Protein 6SBA (pdb70)

Sequence (231 aa):
RSIASSKLWMLLEFSAFLERQQDPYNKHLFVHISQSSPSYLETVVDIIRRQIYDKFPEKKGGLKELFERGPSSNAFFLVKFWADLNNTNIDDEGSAFYGVVSSQQYESSPENMIITTCSTKVCSFGKQVVEKVETEYARYENGHYLYRIHRSPLEYMMINFIHHKLKHLPEKYMMNSVLENNFTILQQVVTNRDTQETLLCIAYVFEVVSSASEHGAQHHHIYRLLVKESVEDHFAKALGDTWLQIKAA

InterPro domains:
  IPR000818 TEA/ATTS domain [PF01285] (33-99)
  IPR000818 TEA/ATTS domain [PR00065] (36-50)
  IPR000818 TEA/ATTS domain [PR00065] (69-83)
  IPR000818 TEA/ATTS domain [PR00065] (84-98)
  IPR000818 TEA/ATTS domain [PS00554] (69-97)
  IPR000818 TEA/ATTS domain [PS51088] (29-105)
  IPR000818 TEA/ATTS domain [SM00426] (27-98)
  IPR016361 Transcriptional enhancer factor, metazoa [PIRSF002603] (1-427)
  IPR027255 Transcriptional enhancer factor TEF-3 (TEAD4) [PIRSF500722] (1-427)
  IPR038096 TEA/ATTS domain superfamily [G3DSA:6.10.20.40] (28-109)
  IPR041086 YAP binding domain [PF17725] (215-424)

Nearest PDB structures (foldseek):
  6sba-assembly1_A  TM=1.005E+00  e=1.444E-48  Mus musculus
  6uyc-assembly1_A  TM=9.393E-01  e=1.516E-35  Homo sapiens
  6vah-assembly1_A  TM=9.481E-01  e=6.591E-35  Homo sapiens
  6cdy-assembly2_B  TM=9.391E-01  e=7.863E-35  Homo sapiens
  6uyc-assembly2_B  TM=9.750E-01  e=3.161E-32  Homo sapiens

Foldseek 3Di:
DWLFAQFKTWAKKWKWKDAQPPDVGIATFAIHHPVDDADQFEDECVVCVQLAADDVVTDVVLCVVDDLRQEKEKEKATELQDCPLVVDNMFIFMKIKMWGQDWFKKKKKKFKFFRHHGDDIDIDIWGWDDDPNITMTMDGGDTDVVVSVLSVVLSPDPDQVVSQVRQQNIKMWMFMAGPVPRDTGHIYIYGYGHDPNVDHMHMDMHRYDHD/DVLVVVCVVPPVVSVVVVVD

Secondary structure (DSSP, 8-state):
--EE-SS-EEEEEEEEEEETT-----EEEEEEBTTB-----EEEGGGTGGGS--STTSHHHHHHHS-GGGEEEEEEEE----SHHHHS-EEEEEEEEEEESS--EEEEEEEEEETTEEEEEEEEEEE-EEETTEEEEEEEEEE--HHHHHHHHHHTSS-HHHHHHHHHTEEEEEEEEETTT--EEEEEEEEEEEPPTT---EEEEEEEE--/-HHHHHHHHHHHHHHHHHH-

B-factor: mean 36.74, std 22.25, range [14.72, 176.35]

Radius of gyration: 17.78 Å; Cα contacts (8 Å, |Δi|>4): 548; chains: 2; bounding box: 43×37×51 Å

Solvent-accessible surface area: 11498 Å² total

Organism: Mus musculus (NCBI:txid10090)

Structure (mmCIF, N/CA/C/O backbone):
data_6SBA
#
_entry.id   6SBA
#
_cell.length_a   56.500
_cell.length_b   65.110
_cell.length_c   74.910
_cell.angle_alpha   90.000
_cell.angle_beta   90.000
_cell.angle_gamma   90.000
#
_symmetry.space_group_name_H-M   'P 21 21 21'
#
loop_
_entity.id
_entity.type
_entity.pdbx_description
1 polymer 'Transcriptional enhancer factor TEF-3'
2 polymer 'Vestigial like 4 (Drosophila), isoform CRA_a'
3 non-polymer GLYCEROL
4 non-polymer 'ACETYL GROUP'
5 water water
#
loop_
_atom_site.group_PDB
_atom_site.id
_atom_site.type_symbol
_atom_site.label_atom_id
_atom_site.label_alt_id
_atom_site.label_comp_id
_atom_site.label_asym_id
_atom_site.label_entity_id
_atom_site.label_seq_id
_atom_site.pdbx_PDB_ins_code
_atom_site.Cartn_x
_atom_site.Cartn_y
_atom_site.Cartn_z
_atom_site.occupancy
_atom_site.B_iso_or_equiv
_atom_site.auth_seq_id
_atom_site.auth_comp_id
_atom_site.auth_asym_id
_atom_site.auth_atom_id
_atom_site.pdbx_PDB_model_num
ATOM 1 N N . ARG A 1 4 ? -1.433 -29.803 -2.299 1.00 74.51 210 ARG A N 1
ATOM 2 C CA . ARG A 1 4 ? -0.704 -29.473 -1.079 1.00 45.93 210 ARG A CA 1
ATOM 3 C C . ARG A 1 4 ? -1.037 -28.061 -0.571 1.00 37.24 210 ARG A C 1
ATOM 4 O O . ARG A 1 4 ? -0.302 -27.509 0.221 1.00 41.37 210 ARG A O 1
ATOM 24 N N . SER A 1 5 ? -2.122 -27.474 -1.062 1.00 34.13 211 SER A N 1
ATOM 25 C CA . SER A 1 5 ? -2.467 -26.095 -0.714 1.00 30.88 211 SER A CA 1
ATOM 26 C C . SER A 1 5 ? -3.400 -26.156 0.467 1.00 26.22 211 SER A C 1
ATOM 27 O O . SER A 1 5 ? -4.344 -26.948 0.527 1.00 26.20 211 SER A O 1
ATOM 35 N N . ILE A 1 6 ? -3.177 -25.233 1.364 1.00 22.78 212 ILE A N 1
ATOM 36 C CA . ILE A 1 6 ? -4.059 -25.004 2.447 1.00 21.37 212 ILE A CA 1
ATOM 37 C C . ILE A 1 6 ? -5.080 -23.986 1.889 1.00 21.71 212 ILE A C 1
ATOM 38 O O . ILE A 1 6 ? -4.890 -22.769 1.955 1.00 22.00 212 ILE A O 1
ATOM 54 N N . ALA A 1 7 ? -6.141 -24.544 1.333 1.00 21.06 213 ALA A N 1
ATOM 55 C CA . ALA A 1 7 ? -7.145 -23.769 0.617 1.00 20.56 213 ALA A CA 1
ATOM 56 C C . ALA A 1 7 ? -8.480 -24.409 0.683 1.00 20.68 213 ALA A C 1
ATOM 57 O O . ALA A 1 7 ? -8.654 -25.629 0.435 1.00 22.83 213 ALA A O 1
ATOM 64 N N . SER A 1 8 ? -9.447 -23.585 1.059 1.00 21.28 214 SER A N 1
ATOM 65 C CA . SER A 1 8 ? -10.844 -23.926 0.978 1.00 21.41 214 SER A CA 1
ATOM 66 C C . SER A 1 8 ? -11.377 -23.440 -0.386 1.00 22.28 214 SER A C 1
ATOM 67 O O . SER A 1 8 ? -10.571 -23.085 -1.234 1.00 25.34 214 SER A O 1
ATOM 75 N N . SER A 1 9 ? -12.672 -23.385 -0.561 1.00 22.61 215 SER A N 1
ATOM 76 C CA . SER A 1 9 ? -13.256 -22.783 -1.780 1.00 22.96 215 SER A CA 1
ATOM 77 C C . SER A 1 9 ? -13.111 -21.277 -1.788 1.00 22.37 215 SER A C 1
ATOM 78 O O . SER A 1 9 ? -13.260 -20.679 -2.853 1.00 26.35 215 SER A O 1
ATOM 86 N N . LYS A 1 10 ? -12.872 -20.678 -0.632 1.00 21.21 216 LYS A N 1
ATOM 87 C CA . LYS A 1 10 ? -12.929 -19.224 -0.511 1.00 21.24 216 LYS A CA 1
ATOM 88 C C . LYS A 1 10 ? -11.636 -18.602 -0.124 1.00 19.22 216 LYS A C 1
ATOM 89 O O . LYS A 1 10 ? -11.500 -17.377 -0.220 1.00 20.59 216 LYS A O 1
ATOM 108 N N . LEU A 1 11 ? -10.656 -19.371 0.389 1.00 19.06 217 LEU A N 1
ATOM 109 C CA . LEU A 1 11 ? -9.439 -18.726 0.913 1.00 18.27 217 LEU A CA 1
ATOM 110 C C . LEU A 1 11 ? -8.314 -19.657 0.821 1.00 17.83 217 LEU A C 1
ATOM 111 O O . LEU A 1 11 ? -8.461 -20.837 1.179 1.00 19.94 217 LEU A O 1
ATOM 127 N N . TRP A 1 12 ? -7.158 -19.191 0.398 1.00 18.09 218 TRP A N 1
ATOM 128 C CA . TRP A 1 12 ? -5.906 -19.953 0.311 1.00 18.58 218 TRP A CA 1
ATOM 129 C C . TRP A 1 12 ? -4.796 -19.274 1.115 1.00 18.09 218 TRP A C 1
ATOM 130 O O . TRP A 1 12 ? -4.537 -18.099 0.861 1.00 18.42 218 TRP A O 1
ATOM 151 N N . MET A 1 13 ? -4.190 -19.979 2.081 1.00 19.66 219 MET A N 1
ATOM 152 C CA . MET A 1 13 ? -3.080 -19.439 2.798 1.00 20.51 219 MET A CA 1
ATOM 153 C C . MET A 1 13 ? -1.845 -19.779 2.018 1.00 20.82 219 MET A C 1
ATOM 154 O O . MET A 1 13 ? -1.402 -20.910 2.068 1.00 24.60 219 MET A O 1
ATOM 168 N N . LEU A 1 14 ? -1.278 -18.779 1.327 1.00 20.37 220 LEU A N 1
ATOM 169 C CA A LEU A 1 14 ? -0.106 -18.912 0.478 0.56 22.36 220 LEU A CA 1
ATOM 170 C CA B LEU A 1 14 ? -0.128 -19.005 0.476 0.44 21.71 220 LEU A CA 1
ATOM 171 C C . LEU A 1 14 ? 1.196 -18.952 1.182 1.00 20.28 220 LEU A C 1
ATOM 172 O O . LEU A 1 14 ? 2.138 -19.501 0.705 1.00 22.67 220 LEU A O 1
ATOM 201 N N . GLU A 1 15 ? 1.229 -18.207 2.279 1.00 18.68 221 GLU A N 1
ATOM 202 C CA . GLU A 1 15 ? 2.453 -18.052 3.033 1.00 22.18 221 GLU A CA 1
ATOM 203 C C . GLU A 1 15 ? 2.189 -17.989 4.477 1.00 18.98 221 GLU A C 1
ATOM 204 O O . GLU A 1 15 ? 1.249 -17.343 4.895 1.00 19.82 221 GLU A O 1
ATOM 216 N N . PHE A 1 16 ? 3.090 -18.611 5.281 1.00 19.69 222 PHE A N 1
ATOM 217 C CA . PHE A 1 16 ? 3.024 -18.528 6.719 1.00 18.86 222 PHE A CA 1
ATOM 218 C C . PHE A 1 16 ? 4.446 -18.691 7.241 1.00 18.71 222 PHE A C 1
ATOM 219 O O . PHE A 1 16 ? 5.139 -19.643 6.866 1.00 19.98 222 PHE A O 1
ATOM 236 N N . SER A 1 17 ? 4.910 -17.784 8.045 1.00 17.52 223 SER A N 1
ATOM 237 C CA . SER A 1 17 ? 6.236 -17.932 8.639 1.00 20.52 223 SER A CA 1
ATOM 238 C C . SER A 1 17 ? 6.249 -17.366 10.056 1.00 18.83 223 SER A C 1
ATOM 239 O O . SER A 1 17 ? 5.612 -16.380 10.338 1.00 23.65 223 SER A O 1
ATOM 247 N N . ALA A 1 18 ? 7.017 -18.013 10.915 1.00 17.15 224 ALA A N 1
ATOM 248 C CA . ALA A 1 18 ? 7.316 -17.465 12.232 1.00 15.82 224 ALA A CA 1
ATOM 249 C C . ALA A 1 18 ? 8.794 -17.400 12.342 1.00 15.79 224 ALA A C 1
ATOM 250 O O . ALA A 1 18 ? 9.514 -18.309 11.926 1.00 16.59 224 ALA A O 1
ATOM 257 N N . PHE A 1 19 ? 9.324 -16.305 12.888 1.00 16.45 225 PHE A N 1
ATOM 258 C CA . PHE A 1 19 ? 10.729 -16.027 12.771 1.00 16.94 225 PHE A CA 1
ATOM 259 C C . PHE A 1 19 ? 11.211 -15.145 13.915 1.00 15.97 225 PHE A C 1
ATOM 260 O O . PHE A 1 19 ? 10.390 -14.570 14.657 1.00 16.05 225 PHE A O 1
ATOM 277 N N . LEU A 1 20 ? 12.520 -15.062 14.013 1.00 17.07 226 LEU A N 1
ATOM 278 C CA . LEU A 1 20 ? 13.112 -14.059 14.836 1.00 18.16 226 LEU A CA 1
ATOM 279 C C . LEU A 1 20 ? 14.214 -13.369 14.067 1.00 18.08 226 LEU A C 1
ATOM 280 O O . LEU A 1 20 ? 14.792 -13.892 13.148 1.00 19.28 226 LEU A O 1
ATOM 296 N N . GLU A 1 21 ? 14.470 -12.144 14.479 1.00 19.08 227 GLU A N 1
ATOM 297 C CA . GLU A 1 21 ? 15.554 -11.394 13.914 1.00 22.31 227 GLU A CA 1
ATOM 298 C C . GLU A 1 21 ? 16.112 -10.378 14.918 1.00 21.09 227 GLU A C 1
ATOM 299 O O . GLU A 1 21 ? 15.436 -10.068 15.907 1.00 22.77 227 GLU A O 1
ATOM 311 N N . ARG A 1 22 ? 17.297 -9.843 14.646 1.00 24.04 228 ARG A N 1
ATOM 312 C CA . ARG A 1 22 ? 17.749 -8.717 15.474 1.00 25.24 228 ARG A CA 1
ATOM 313 C C . ARG A 1 22 ? 16.880 -7.517 15.241 1.00 27.55 228 ARG A C 1
ATOM 314 O O . ARG A 1 22 ? 16.464 -7.264 14.138 1.00 29.09 228 ARG A O 1
ATOM 335 N N . GLN A 1 23 ? 16.557 -6.773 16.296 1.00 26.29 229 GLN A N 1
ATOM 336 C CA . GLN A 1 23 ? 15.752 -5.542 16.130 1.00 30.66 229 GLN A CA 1
ATOM 337 C C . GLN A 1 23 ? 16.424 -4.657 15.151 1.00 43.43 229 GLN A C 1
ATOM 338 O O . GLN A 1 23 ? 17.528 -4.271 15.425 1.00 40.64 229 GLN A O 1
ATOM 352 N N . GLN A 1 24 ? 15.774 -4.498 13.982 1.00 64.19 230 GLN A N 1
ATOM 353 C CA . GLN A 1 24 ? 16.313 -3.891 12.730 1.00 84.06 230 GLN A CA 1
ATOM 354 C C . GLN A 1 24 ? 17.849 -3.898 12.560 1.00 96.00 230 GLN A C 1
ATOM 355 O O . GLN A 1 24 ? 18.478 -2.881 12.264 1.00 99.89 230 GLN A O 1
ATOM 369 N N . ASP A 1 25 ? 18.443 -5.065 12.735 1.00 100.73 231 ASP A N 1
ATOM 370 C CA . ASP A 1 25 ? 19.822 -5.264 12.332 1.00 103.07 231 ASP A CA 1
ATOM 371 C C . ASP A 1 25 ? 19.898 -5.717 10.857 1.00 102.39 231 ASP A C 1
ATOM 372 O O . ASP A 1 25 ? 20.895 -5.423 10.190 1.00 102.67 231 ASP A O 1
ATOM 377 N N . PRO A 1 26 ? 18.855 -6.438 10.343 1.00 100.02 232 PRO A N 1
ATOM 378 C CA . PRO A 1 26 ? 18.896 -6.777 8.905 1.00 97.78 232 PRO A CA 1
ATOM 379 C C . PRO A 1 26 ? 18.798 -5.558 7.984 1.00 95.00 232 PRO A C 1
ATOM 380 O O . PRO A 1 26 ? 19.800 -5.204 7.361 1.00 93.14 232 PRO A O 1
ATOM 384 N N . TYR A 1 29 ? 17.094 -8.718 5.990 1.00 70.65 235 TYR A N 1
ATOM 385 C CA . TYR A 1 29 ? 17.506 -10.035 5.477 1.00 69.87 235 TYR A CA 1
ATOM 386 C C . TYR A 1 29 ? 17.871 -11.084 6.588 1.00 71.36 235 TYR A C 1
ATOM 387 O O . TYR A 1 29 ? 17.608 -12.280 6.429 1.00 71.65 235 TYR A O 1
ATOM 405 N N . ASN A 1 30 ? 18.496 -10.651 7.678 1.00 70.19 236 ASN A N 1
ATOM 406 C CA . ASN A 1 30 ? 19.159 -11.577 8.624 1.00 69.35 236 ASN A CA 1
ATOM 407 C C . ASN A 1 30 ? 18.268 -12.354 9.667 1.00 58.21 236 ASN A C 1
ATOM 408 O O . ASN A 1 30 ? 18.609 -12.547 10.861 1.00 63.25 236 ASN A O 1
ATOM 419 N N . LYS A 1 31 ? 17.154 -12.847 9.186 1.00 38.35 237 LYS A N 1
ATOM 420 C CA . LYS A 1 31 ? 16.266 -13.486 10.074 1.00 28.19 237 LYS A CA 1
ATOM 421 C C . LYS A 1 31 ? 16.474 -14.970 10.090 1.00 23.37 237 LYS A C 1
ATOM 422 O O . LYS A 1 31 ? 17.105 -15.540 9.231 1.00 25.75 237 LYS A O 1
ATOM 441 N N . HIS A 1 32 ? 15.912 -15.599 11.085 1.00 18.02 238 HIS A N 1
ATOM 442 C CA . HIS A 1 32 ? 15.890 -17.054 11.233 1.00 16.64 238 HIS A CA 1
ATOM 443 C C . HIS A 1 32 ? 14.415 -17.487 11.280 1.00 15.59 238 HIS A C 1
ATOM 444 O O . HIS A 1 32 ? 13.668 -17.030 12.130 1.00 16.42 238 HIS A O 1
ATOM 458 N N . LEU A 1 33 ? 14.039 -18.419 10.395 1.00 14.98 239 LEU A N 1
ATOM 459 C CA . LEU A 1 33 ? 12.680 -18.965 10.373 1.00 15.22 239 LEU A CA 1
ATOM 460 C C . LEU A 1 33 ? 12.569 -20.164 11.279 1.00 15.19 239 LEU A C 1
ATOM 461 O O . LEU A 1 33 ? 13.299 -21.136 11.108 1.00 17.19 239 LEU A O 1
ATOM 477 N N . PHE A 1 34 ? 11.641 -20.107 12.226 1.00 14.72 240 PHE A N 1
ATOM 478 C CA . PHE A 1 34 ? 11.299 -21.294 13.022 1.00 15.12 240 PHE A CA 1
ATOM 479 C C . PHE A 1 34 ? 10.506 -22.303 12.190 1.00 15.29 240 PHE A C 1
ATOM 480 O O . PHE A 1 34 ? 10.755 -23.499 12.233 1.00 15.64 240 PHE A O 1
ATOM 497 N N . VAL A 1 35 ? 9.469 -21.801 11.509 1.00 15.99 241 VAL A N 1
ATOM 498 C CA . VAL A 1 35 ? 8.594 -22.621 10.668 1.00 16.82 241 VAL A CA 1
ATOM 499 C C . VAL A 1 35 ? 8.230 -21.755 9.459 1.00 16.84 241 VAL A C 1
ATOM 500 O O . VAL A 1 35 ? 8.230 -20.510 9.541 1.00 17.72 241 VAL A O 1
ATOM 513 N N . HIS A 1 36 ? 7.932 -22.402 8.354 1.00 17.20 242 HIS A N 1
ATOM 514 C CA . HIS A 1 36 ? 7.726 -21.700 7.088 1.00 17.56 242 HIS A CA 1
ATOM 515 C C . HIS A 1 36 ? 6.933 -22.569 6.134 1.00 19.43 242 HIS A C 1
ATOM 516 O O . HIS A 1 36 ? 7.373 -23.646 5.792 1.00 25.49 242 HIS A O 1
ATOM 530 N N . ILE A 1 37 ? 5.839 -22.030 5.671 1.00 16.92 243 ILE A N 1
ATOM 531 C CA . ILE A 1 37 ? 5.076 -22.545 4.523 1.00 18.21 243 ILE A CA 1
ATOM 532 C C . ILE A 1 37 ? 5.100 -21.432 3.442 1.00 19.54 243 ILE A C 1
ATOM 533 O O . ILE A 1 37 ? 4.740 -20.293 3.729 1.00 21.35 243 ILE A O 1
ATOM 549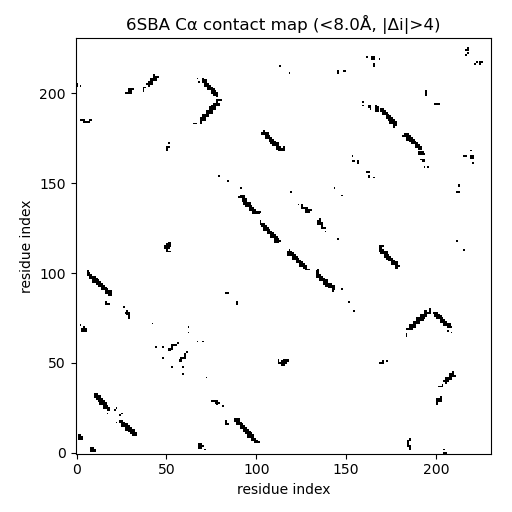 N N . SER A 1 38 ? 5.527 -21.742 2.235 1.00 24.53 244 SER A N 1
ATOM 550 C CA . SER A 1 38 ? 5.565 -20.609 1.235 1.00 27.18 244 SER A CA 1
ATOM 551 C C . SER A 1 38 ? 5.447 -21.112 -0.109 1.00 29.91 244 SER A C 1
ATOM 552 O O . SER A 1 38 ? 5.853 -22.193 -0.369 1.00 32.59 244 SER A O 1
ATOM 560 N N . GLN 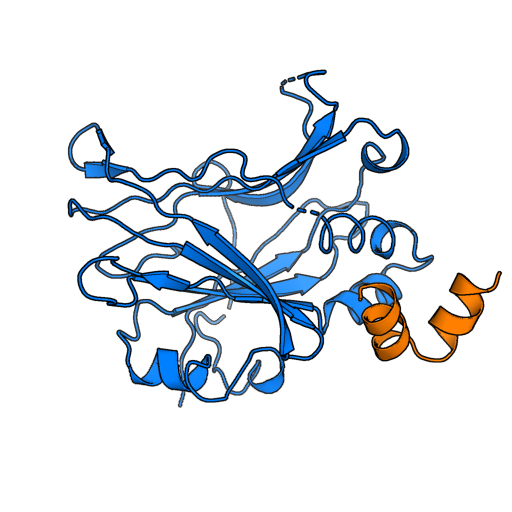A 1 39 ? 4.970 -20.267 -1.012 1.00 28.87 245 GLN A N 1
ATOM 561 C CA . GLN A 1 39 ? 4.993 -20.594 -2.454 1.00 30.92 245 GLN A CA 1
ATOM 562 C C . GLN A 1 39 ? 6.413 -20.650 -2.928 1.00 31.29 245 GLN A C 1
ATOM 563 O O . GLN A 1 39 ? 6.693 -21.272 -3.938 1.00 32.70 245 GLN A O 1
ATOM 577 N N . SER A 1 40 ? 7.318 -19.941 -2.234 1.00 31.30 246 SER A N 1
ATOM 578 C CA . SER A 1 40 ? 8.732 -19.895 -2.598 1.00 32.17 246 SER A CA 1
ATOM 579 C C . SER A 1 40 ? 9.456 -21.124 -2.226 1.00 34.98 246 SER A C 1
ATOM 580 O O . SER A 1 40 ? 10.525 -21.341 -2.631 1.00 32.63 246 SER A O 1
ATOM 588 N N . SER A 1 41 ? 8.896 -21.941 -1.340 1.00 50.98 247 SER A N 1
ATOM 589 C CA . SER A 1 41 ? 9.624 -23.058 -0.738 1.00 69.26 247 SER A CA 1
ATOM 590 C C . SER A 1 41 ? 8.853 -24.373 -0.966 1.00 82.15 247 SER A C 1
ATOM 591 O O . SER A 1 41 ? 7.780 -24.567 -0.404 1.00 82.34 247 SER A O 1
ATOM 599 N N . PRO A 1 42 ? 9.407 -25.283 -1.794 1.00 92.48 248 PRO A N 1
ATOM 600 C CA . PRO A 1 42 ? 8.646 -26.513 -2.073 1.00 97.27 248 PRO A CA 1
ATOM 601 C C . PRO A 1 42 ? 8.643 -27.491 -0.875 1.00 98.81 248 PRO A C 1
ATOM 602 O O . PRO A 1 42 ? 9.476 -27.389 0.035 1.00 97.57 248 PRO A O 1
ATOM 613 N N . SER A 1 43 ? 7.701 -28.427 -0.882 1.00 101.53 249 SER A N 1
ATOM 614 C CA . SER A 1 43 ? 7.533 -29.353 0.228 1.00 103.41 249 SER A CA 1
ATOM 615 C C . SER A 1 43 ? 6.949 -30.670 -0.267 1.00 102.48 249 SER A C 1
ATOM 616 O O . SER A 1 43 ? 6.266 -30.692 -1.288 1.00 103.65 249 SER A O 1
ATOM 624 N N . TYR A 1 44 ? 7.216 -31.749 0.478 1.00 99.18 250 TYR A N 1
ATOM 625 C CA . TYR A 1 44 ? 6.790 -33.112 0.121 1.00 94.16 250 TYR A CA 1
ATOM 626 C C . TYR A 1 44 ? 6.385 -33.935 1.381 1.00 91.32 250 TYR A C 1
ATOM 627 O O . TYR A 1 44 ? 5.197 -34.168 1.673 1.00 88.77 250 TYR A O 1
ATOM 645 N N . LEU A 1 49 ? -0.594 -40.446 2.287 1.00 58.66 255 LEU A N 1
ATOM 646 C CA . LEU A 1 49 ? -1.526 -40.104 3.379 1.00 56.33 255 LEU A CA 1
ATOM 647 C C . LEU A 1 49 ? -1.991 -38.655 3.233 1.00 50.11 255 LEU A C 1
ATOM 648 O O . LEU A 1 49 ? -1.263 -37.751 3.527 1.00 47.64 255 LEU A O 1
ATOM 663 N N . GLU A 1 50 ? -3.207 -38.427 2.763 1.00 43.97 256 GLU A N 1
ATOM 664 C CA . GLU A 1 50 ? -3.593 -37.090 2.486 1.00 41.50 256 GLU A CA 1
ATOM 665 C C . GLU A 1 50 ? -4.474 -36.637 3.644 1.00 29.65 256 GLU A C 1
ATOM 666 O O . GLU A 1 50 ? -4.594 -35.441 3.801 1.00 30.87 256 GLU A O 1
ATOM 678 N N . THR A 1 51 ? -5.130 -37.540 4.408 1.00 27.37 257 THR A N 1
ATOM 679 C CA . THR A 1 51 ? -6.019 -37.095 5.474 1.00 25.29 257 THR A CA 1
ATOM 680 C C . THR A 1 51 ? -5.580 -37.627 6.824 1.00 24.31 257 THR A C 1
ATOM 681 O O . THR A 1 51 ? -5.021 -38.718 6.948 1.00 26.84 257 THR A O 1
ATOM 692 N N . VAL A 1 52 ? -6.003 -36.910 7.860 1.00 22.58 258 VAL A N 1
ATOM 693 C CA A VAL A 1 52 ? -5.848 -37.297 9.236 0.10 21.40 258 VAL A CA 1
ATOM 694 C CA B VAL A 1 52 ? -5.853 -37.299 9.254 0.90 20.98 258 VAL A CA 1
ATOM 695 C C . VAL A 1 52 ? -7.191 -37.091 9.903 1.00 20.20 258 VAL A C 1
ATOM 696 O O . VAL A 1 52 ? -7.854 -36.065 9.723 1.00 19.69 258 VAL A O 1
ATOM 719 N N . ASP A 1 53 ? -7.614 -38.083 10.694 1.00 20.66 259 ASP A N 1
ATOM 720 C CA . ASP A 1 53 ? -8.870 -38.005 11.356 1.00 19.79 259 ASP A CA 1
ATOM 721 C C . ASP A 1 53 ? -8.691 -37.250 12.663 1.00 20.31 259 ASP A C 1
ATOM 722 O O . ASP A 1 53 ? -7.708 -37.432 13.364 1.00 21.01 259 ASP A O 1
ATOM 731 N N . ILE A 1 54 ? -9.689 -36.431 12.993 1.00 20.16 260 ILE A N 1
ATOM 732 C CA A ILE A 1 54 ? -9.677 -35.652 14.249 0.52 21.47 260 ILE A CA 1
ATOM 733 C CA B ILE A 1 54 ? -9.647 -35.669 14.232 0.48 22.29 260 ILE A CA 1
ATOM 734 C C . ILE A 1 54 ? -9.433 -36.580 15.465 1.00 20.39 260 ILE A C 1
ATOM 735 O O . ILE A 1 54 ? -8.882 -36.135 16.478 1.00 20.63 260 ILE A O 1
ATOM 764 N N A ARG A 1 55 ? -9.817 -37.848 15.346 0.01 21.23 261 ARG A N 1
ATOM 765 N N B ARG A 1 55 ? -9.873 -37.843 15.414 0.99 20.37 261 ARG A N 1
ATOM 766 C CA A ARG A 1 55 ? -9.646 -38.809 16.433 0.01 22.20 261 ARG A CA 1
ATOM 767 C CA B ARG A 1 55 ? -9.638 -38.749 16.533 0.99 20.34 261 ARG A CA 1
ATOM 768 C C A ARG A 1 55 ? -8.180 -38.910 16.874 0.01 21.45 261 ARG A C 1
ATOM 769 C C B ARG A 1 55 ? -8.183 -38.877 16.900 0.99 20.65 261 ARG A C 1
ATOM 770 O O A ARG A 1 55 ? -7.896 -39.232 18.029 0.01 21.92 261 ARG A O 1
ATOM 771 O O B ARG A 1 55 ? -7.864 -39.276 18.034 0.99 22.11 261 ARG A O 1
ATOM 812 N N . GLN A 1 56 ? -7.258 -38.627 15.958 1.00 20.14 262 GLN A N 1
ATOM 813 C CA . GLN A 1 56 ? -5.841 -38.684 16.254 1.00 19.83 262 GLN A CA 1
ATOM 814 C C . GLN A 1 56 ? -5.302 -37.523 17.071 1.00 20.66 262 GLN A C 1
ATOM 815 O O . GLN A 1 56 ? -4.249 -37.614 17.664 1.00 24.05 262 GLN A O 1
ATOM 829 N N . ILE A 1 57 ? -6.023 -36.378 17.038 1.00 21.16 263 ILE A N 1
ATOM 830 C CA . ILE A 1 57 ? -5.602 -35.130 17.665 1.00 20.94 263 ILE A CA 1
ATOM 831 C C . ILE A 1 57 ? -6.639 -34.574 18.618 1.00 21.10 263 ILE A C 1
ATOM 832 O O . ILE A 1 57 ? -6.468 -33.471 19.113 1.00 21.88 263 ILE A O 1
ATOM 848 N N . TYR A 1 58 ? -7.651 -35.375 18.935 1.00 22.59 264 TYR A N 1
ATOM 849 C CA . TYR A 1 58 ? -8.800 -34.888 19.657 1.00 21.90 264 TYR A CA 1
ATOM 850 C C . TYR A 1 58 ? -8.424 -34.172 20.948 1.00 22.98 264 TYR A C 1
ATOM 851 O O . TYR A 1 58 ? -8.951 -33.100 21.229 1.00 23.65 264 TYR A O 1
ATOM 870 N N . ASP A 1 59 ? -7.576 -34.789 21.776 1.00 21.64 265 ASP A N 1
ATOM 871 C CA . ASP A 1 59 ? -7.273 -34.190 23.063 1.00 22.30 265 ASP A CA 1
ATOM 872 C C . ASP A 1 59 ? -6.266 -33.068 23.048 1.00 22.61 265 ASP A C 1
ATOM 873 O O . ASP A 1 59 ? -5.981 -32.455 24.089 1.00 24.70 265 ASP A O 1
ATOM 882 N N . LYS A 1 60 ? -5.755 -32.768 21.866 1.00 20.95 266 LYS A N 1
ATOM 883 C CA . LYS A 1 60 ? -4.718 -31.744 21.751 1.00 21.45 266 LYS A CA 1
ATOM 884 C C . LYS A 1 60 ? -5.278 -30.367 21.414 1.00 19.46 266 LYS A C 1
ATOM 885 O O . LYS A 1 60 ? -4.546 -29.421 21.335 1.00 20.01 266 LYS A O 1
ATOM 904 N N . PHE A 1 61 ? -6.595 -30.296 21.285 1.00 20.15 267 PHE A N 1
ATOM 905 C CA . PHE A 1 61 ? -7.276 -29.029 20.939 1.00 20.33 267 PHE A CA 1
ATOM 906 C C . PHE A 1 61 ? -8.522 -28.906 21.766 1.00 21.66 267 PHE A C 1
ATOM 907 O O . PHE A 1 61 ? -9.094 -29.890 22.279 1.00 23.32 267 PHE A O 1
ATOM 924 N N . PRO A 1 62 ? -9.023 -27.709 21.886 1.00 23.08 268 PRO A N 1
ATOM 925 C CA . PRO A 1 62 ? -10.236 -27.570 22.674 1.00 26.29 268 PRO A CA 1
ATOM 926 C C . PRO A 1 62 ? -11.400 -28.305 22.035 1.00 25.97 268 PRO A C 1
ATOM 927 O O . PRO A 1 62 ? -11.553 -28.285 20.769 1.00 25.51 268 PRO A O 1
ATOM 938 N N . GLU A 1 63 ? -12.228 -28.938 22.865 1.00 26.15 269 GLU A N 1
ATOM 939 C CA . GLU A 1 63 ? -13.368 -29.700 22.314 1.00 27.19 269 GLU A CA 1
ATOM 940 C C . GLU A 1 63 ? -14.723 -29.434 22.941 1.00 32.75 269 GLU A C 1
ATOM 941 O O . GLU A 1 63 ? -15.616 -30.314 22.934 1.00 32.88 269 GLU A O 1
ATOM 953 N N . LYS A 1 64 ? -14.897 -28.260 23.504 1.00 37.84 270 LYS A N 1
ATOM 954 C CA . LYS A 1 64 ? -16.189 -27.959 24.078 1.00 48.08 270 LYS A CA 1
ATOM 955 C C . LYS A 1 64 ? -17.024 -27.184 23.055 1.00 43.98 270 LYS A C 1
ATOM 956 O O . LYS A 1 64 ? -16.851 -27.293 21.829 1.00 40.74 270 LYS A O 1
ATOM 975 N N . LYS A 1 65 ? -17.894 -26.354 23.551 1.00 44.36 271 LYS A N 1
ATOM 976 C CA . LYS A 1 65 ? -18.616 -25.456 22.673 1.00 45.89 271 LYS A CA 1
ATOM 977 C C . LYS A 1 65 ? -17.566 -24.633 21.905 1.00 40.81 271 LYS A C 1
ATOM 978 O O . LYS A 1 65 ? -16.607 -24.120 22.454 1.00 41.59 271 LYS A O 1
ATOM 998 N N . GLY A 1 66 ? -17.710 -24.580 20.598 1.00 36.37 272 GLY A N 1
ATOM 999 C CA . GLY A 1 66 ? -16.790 -23.808 19.809 1.00 33.00 272 GLY A CA 1
ATOM 1000 C C . GLY A 1 66 ? -15.467 -24.463 19.540 1.00 31.62 272 GLY A C 1
ATOM 1001 O O . GLY A 1 66 ? -14.588 -23.855 18.908 1.00 32.07 272 GLY A O 1
ATOM 1005 N N . GLY A 1 67 ? -15.324 -25.699 20.047 1.00 29.25 273 GLY A N 1
ATOM 1006 C CA . GLY A 1 67 ? -14.135 -26.492 19.833 1.00 26.16 273 GLY A CA 1
ATOM 1007 C C . GLY A 1 67 ? -13.944 -27.063 18.470 1.00 24.14 273 GLY A C 1
ATOM 1008 O O . GLY A 1 67 ? -14.730 -26.824 17.575 1.00 25.23 273 GLY A O 1
ATOM 1012 N N . LEU A 1 68 ? 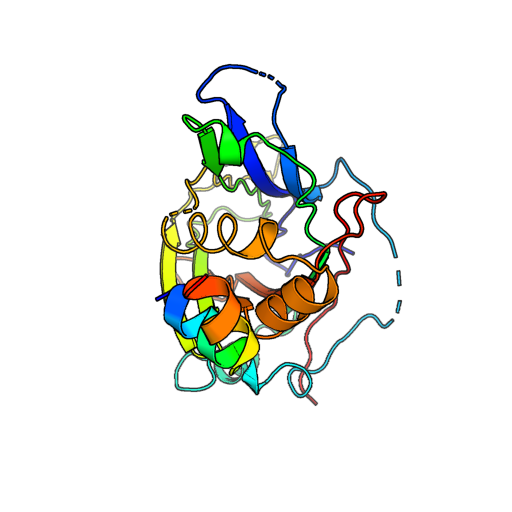-12.857 -27.793 18.307 1.00 23.28 274 LEU A N 1
ATOM 1013 C CA . LEU A 1 68 ? -12.455 -28.283 16.982 1.00 21.92 274 LEU A CA 1
ATOM 1014 C C . LEU A 1 68 ? -13.537 -29.188 16.378 1.00 22.02 274 LEU A C 1
ATOM 1015 O O . LEU A 1 68 ? -13.897 -29.034 15.207 1.00 22.96 274 LEU A O 1
ATOM 1031 N N . LYS A 1 69 ? -14.047 -30.159 17.133 1.00 23.68 275 LYS A N 1
ATOM 1032 C CA . LYS A 1 69 ? -15.054 -31.051 16.582 1.00 23.50 275 LYS A CA 1
ATOM 1033 C C . LYS A 1 69 ? -16.338 -30.294 16.157 1.00 24.13 275 LYS A C 1
ATOM 1034 O O . LYS A 1 69 ? -16.863 -30.514 15.090 1.00 25.40 275 LYS A O 1
ATOM 1053 N N . GLU A 1 70 ? -16.782 -29.376 16.996 1.00 25.90 276 GLU A N 1
ATOM 1054 C CA . GLU A 1 70 ? -17.956 -28.580 16.668 1.00 29.04 276 GLU A CA 1
ATOM 1055 C C . GLU A 1 70 ? -17.724 -27.702 15.440 1.00 23.29 276 GLU A C 1
ATOM 1056 O O . GLU A 1 70 ? -18.625 -27.561 14.591 1.00 24.84 276 GLU A O 1
ATOM 1068 N N . LEU A 1 71 ? -16.544 -27.095 15.395 1.00 22.61 277 LEU A N 1
ATOM 1069 C CA . LEU A 1 71 ? -16.232 -26.299 14.219 1.00 22.34 277 LEU A CA 1
ATOM 1070 C C . LEU A 1 71 ? -16.259 -27.143 12.963 1.00 22.16 277 LEU A C 1
ATOM 1071 O O . LEU A 1 71 ? -16.823 -26.754 11.933 1.00 22.98 277 LEU A O 1
ATOM 1087 N N . PHE A 1 72 ? -15.636 -28.324 13.019 1.00 21.42 278 PHE A N 1
ATOM 1088 C CA . PHE A 1 72 ? -15.635 -29.199 11.896 1.00 21.50 278 PHE A CA 1
ATOM 1089 C C . PHE A 1 72 ? -17.031 -29.613 11.448 1.00 23.42 278 PHE A C 1
ATOM 1090 O O . PHE A 1 72 ? -17.383 -29.575 10.248 1.00 24.69 278 PHE A O 1
ATOM 1107 N N . GLU A 1 73 ? -17.892 -29.927 12.403 1.00 23.65 279 GLU A N 1
ATOM 1108 C CA . GLU A 1 73 ? -19.253 -30.343 12.072 1.00 25.25 279 GLU A CA 1
ATOM 1109 C C . GLU A 1 73 ? -20.032 -29.149 11.459 1.00 27.66 279 GLU A C 1
ATOM 1110 O O . GLU A 1 73 ? -20.928 -29.425 10.597 1.00 30.85 279 GLU A O 1
ATOM 1122 N N . ARG A 1 74 ? -19.766 -27.895 11.858 1.00 26.87 280 ARG A N 1
ATOM 1123 C CA . ARG A 1 74 ? -20.394 -26.750 11.183 1.00 29.49 280 ARG A CA 1
ATOM 1124 C C . ARG A 1 74 ? -19.900 -26.611 9.738 1.00 27.94 280 ARG A C 1
ATOM 1125 O O . ARG A 1 74 ? -20.659 -26.234 8.831 1.00 29.95 280 ARG A O 1
ATOM 1146 N N . GLY A 1 75 ? -18.650 -26.948 9.508 1.00 26.54 281 GLY A N 1
ATOM 1147 C CA . GLY A 1 75 ? -18.115 -26.993 8.156 1.00 25.48 281 GLY A CA 1
ATOM 1148 C C . GLY A 1 75 ? -17.787 -25.603 7.629 1.00 24.21 281 GLY A C 1
ATOM 1149 O O . GLY A 1 75 ? -17.742 -24.616 8.373 1.00 25.75 281 GLY A O 1
ATOM 1153 N N . PRO A 1 76 ? -17.481 -25.487 6.326 1.00 23.94 282 PRO A N 1
ATOM 1154 C CA . PRO A 1 76 ? -17.413 -26.592 5.358 1.00 23.70 282 PRO A CA 1
ATOM 1155 C C . PRO A 1 76 ? -16.198 -27.506 5.535 1.00 23.79 282 PRO A C 1
ATOM 1156 O O . PRO A 1 76 ? -15.155 -27.104 6.032 1.00 24.12 282 PRO A O 1
ATOM 1167 N N . SER A 1 77 ? -16.364 -28.768 5.191 1.00 25.94 283 SER A N 1
ATOM 1168 C CA A SER A 1 77 ? -15.330 -29.778 5.446 0.56 27.48 283 SER A CA 1
ATOM 1169 C CA B SER A 1 77 ? -15.329 -29.775 5.444 0.44 28.33 283 SER A CA 1
ATOM 1170 C C . SER A 1 77 ? -14.047 -29.487 4.719 1.00 26.17 283 SER A C 1
ATOM 1171 O O . SER A 1 77 ? -12.996 -29.823 5.195 1.00 29.96 283 SER A O 1
ATOM 1184 N N . ASN A 1 78 ? -14.124 -28.808 3.581 1.00 23.23 284 ASN A N 1
ATOM 1185 C CA . ASN A 1 78 ? -12.957 -28.508 2.799 1.00 23.02 284 ASN A CA 1
ATOM 1186 C C . ASN A 1 78 ? -12.109 -27.347 3.338 1.00 22.33 284 ASN A C 1
ATOM 1187 O O . ASN A 1 78 ? -11.143 -26.942 2.713 1.00 23.59 284 ASN A O 1
ATOM 1198 N N . ALA A 1 79 ? -12.484 -26.816 4.499 1.00 21.12 285 ALA A N 1
ATOM 1199 C CA . ALA A 1 79 ? -11.723 -25.726 5.078 1.00 19.43 285 ALA A CA 1
ATOM 1200 C C . ALA A 1 79 ? -10.730 -26.159 6.161 1.00 17.91 285 ALA A C 1
ATOM 1201 O O . ALA A 1 79 ? -10.043 -25.330 6.709 1.00 18.28 285 ALA A O 1
ATOM 1208 N N . PHE A 1 80 ? -10.680 -27.444 6.500 1.00 17.69 286 PHE A N 1
ATOM 1209 C CA . PHE A 1 80 ? -10.000 -27.923 7.674 1.00 16.79 286 PHE A CA 1
ATOM 1210 C C . PHE A 1 80 ? -8.738 -28.722 7.337 1.00 16.66 286 PHE A C 1
ATOM 1211 O O . PHE A 1 80 ? -8.771 -29.705 6.572 1.00 17.17 286 PHE A O 1
ATOM 1228 N N . PHE A 1 81 ? -7.627 -28.310 7.948 1.00 16.80 287 PHE A N 1
ATOM 1229 C CA . PHE A 1 81 ? -6.310 -28.866 7.702 1.00 16.31 287 PHE A CA 1
ATOM 1230 C C . PHE A 1 81 ? -5.572 -29.133 8.973 1.00 16.15 287 PHE A C 1
ATOM 1231 O O . PHE A 1 81 ? -5.817 -28.473 9.994 1.00 17.49 287 PHE A O 1
ATOM 1248 N N . LEU A 1 82 ? -4.637 -30.052 8.910 1.00 16.35 288 LEU A N 1
ATOM 1249 C CA . LEU A 1 82 ? -3.652 -30.299 9.954 1.00 16.04 288 LEU A CA 1
ATOM 1250 C C . LEU A 1 82 ? -2.276 -30.068 9.355 1.00 15.97 288 LEU A C 1
ATOM 1251 O O . LEU A 1 82 ? -1.964 -30.613 8.281 1.00 17.86 288 LEU A O 1
ATOM 1267 N N . VAL A 1 83 ? -1.474 -29.246 10.011 1.00 16.75 289 VAL A N 1
ATOM 1268 C CA . VAL A 1 83 ? -0.092 -29.025 9.609 1.00 16.81 289 VAL A CA 1
ATOM 1269 C C . VAL A 1 83 ? 0.788 -29.592 10.727 1.00 15.66 289 VAL A C 1
ATOM 1270 O O . VAL A 1 83 ? 0.628 -29.182 11.884 1.00 17.09 289 VAL A O 1
ATOM 1283 N N . LYS A 1 84 ? 1.712 -30.446 10.377 1.00 15.97 290 LYS A N 1
ATOM 1284 C CA . LYS A 1 84 ? 2.791 -30.850 11.267 1.00 16.97 290 LYS A CA 1
ATOM 1285 C C . LYS A 1 84 ? 4.060 -30.120 10.922 1.00 15.91 290 LYS A C 1
ATOM 1286 O O . LYS A 1 84 ? 4.494 -30.169 9.785 1.00 17.49 290 LYS A O 1
ATOM 1305 N N . PHE A 1 85 ? 4.591 -29.382 11.885 1.00 15.62 291 PHE A N 1
ATOM 1306 C CA . PHE A 1 85 ? 5.810 -28.654 11.750 1.00 15.85 291 PHE A CA 1
ATOM 1307 C C . PHE A 1 85 ? 6.964 -29.334 12.490 1.00 17.09 291 PHE A C 1
ATOM 1308 O O . PHE A 1 85 ? 6.752 -29.817 13.602 1.00 17.73 291 PHE A O 1
ATOM 1325 N N . TRP A 1 86 ? 8.153 -29.312 11.898 1.00 16.83 292 TRP A N 1
ATOM 1326 C CA . TRP A 1 86 ? 9.423 -29.560 12.546 1.00 17.20 292 TRP A CA 1
ATOM 1327 C C . TRP A 1 86 ? 10.043 -28.206 12.639 1.00 17.26 292 TRP A C 1
ATOM 1328 O O . TRP A 1 86 ? 10.390 -27.585 11.594 1.00 19.36 292 TRP A O 1
ATOM 1349 N N . ALA A 1 87 ? 10.141 -27.646 13.828 1.00 16.52 293 ALA A N 1
ATOM 1350 C CA . ALA A 1 87 ? 10.618 -26.295 14.029 1.00 17.22 293 ALA A CA 1
ATOM 1351 C C . ALA A 1 87 ? 12.087 -26.257 14.101 1.00 16.40 293 ALA A C 1
ATOM 1352 O O . ALA A 1 87 ? 12.718 -27.036 14.788 1.00 18.85 293 ALA A O 1
ATOM 1359 N N . ASP A 1 88 ? 12.658 -25.271 13.438 1.00 16.05 294 ASP A N 1
ATOM 1360 C CA . ASP A 1 88 ? 14.121 -25.044 13.454 1.00 16.21 294 ASP A CA 1
ATOM 1361 C C . ASP A 1 88 ? 14.508 -24.112 14.598 1.00 16.61 294 ASP A C 1
ATOM 1362 O O . ASP A 1 88 ? 14.229 -22.920 14.540 1.00 18.01 294 ASP A O 1
ATOM 1371 N N . LEU A 1 89 ? 15.123 -24.652 15.630 1.00 17.11 295 LEU A N 1
ATOM 1372 C CA . LEU A 1 89 ? 15.523 -23.840 16.756 1.00 19.22 295 LEU A CA 1
ATOM 1373 C C . LEU A 1 89 ? 17.004 -23.637 16.721 1.00 19.24 295 LEU A C 1
ATOM 1374 O O . LEU A 1 89 ? 17.592 -23.205 17.742 1.00 21.92 295 LEU A O 1
ATOM 1390 N N . ASN A 1 90 ? 17.648 -23.754 15.559 1.00 18.33 296 ASN A N 1
ATOM 1391 C CA A ASN A 1 90 ? 19.097 -23.688 15.445 0.59 20.11 296 ASN A CA 1
ATOM 1392 C CA B ASN A 1 90 ? 19.105 -23.640 15.479 0.41 19.52 296 ASN A CA 1
ATOM 1393 C C . ASN A 1 90 ? 19.525 -22.232 15.234 1.00 20.91 296 ASN A C 1
ATOM 1394 O O . ASN A 1 90 ? 19.877 -21.844 14.144 1.00 23.91 296 ASN A O 1
ATOM 1413 N N . THR A 1 91 ? 19.452 -21.420 16.297 1.00 20.97 297 THR A N 1
ATOM 1414 C CA . THR A 1 91 ? 19.775 -19.997 16.253 1.00 21.20 297 THR A CA 1
ATOM 1415 C C . THR A 1 91 ? 20.273 -19.627 17.650 1.00 22.09 297 THR A C 1
ATOM 1416 O O . THR A 1 91 ? 19.881 -20.256 18.642 1.00 23.70 297 THR A O 1
ATOM 1427 N N . ASN A 1 92 ? 21.094 -18.589 17.707 1.00 24.64 298 ASN A N 1
ATOM 142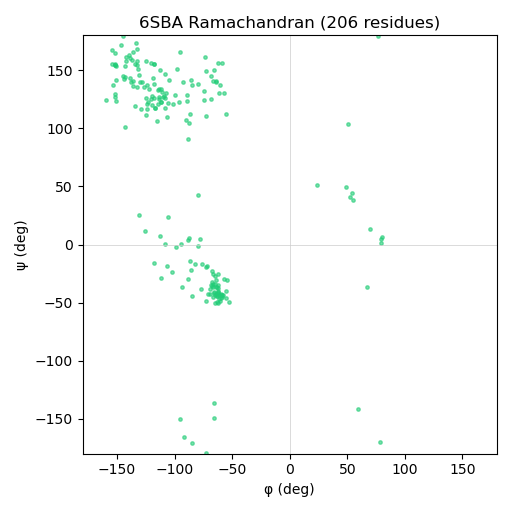8 C CA . ASN A 1 92 ? 21.461 -17.950 18.958 1.00 28.18 298 ASN A CA 1
ATOM 1429 C C . ASN A 1 92 ? 20.933 -16.534 19.115 1.00 27.87 298 ASN A C 1
ATOM 1430 O O . ASN A 1 92 ? 21.229 -15.866 20.126 1.00 28.16 298 ASN A O 1
ATOM 1441 N N . ILE A 1 93 ? 20.089 -16.051 18.224 1.00 26.61 299 ILE A N 1
ATOM 1442 C CA . ILE A 1 93 ? 19.589 -14.647 18.330 1.00 28.84 299 ILE A CA 1
ATOM 1443 C C . ILE A 1 93 ? 18.801 -14.468 19.603 1.00 28.62 299 ILE A C 1
ATOM 1444 O O . ILE A 1 93 ? 18.835 -13.393 20.226 1.00 30.51 299 ILE A O 1
ATOM 1460 N N . ASP A 1 94 ? 18.061 -15.494 20.040 1.00 28.32 300 ASP A N 1
ATOM 1461 C CA . ASP A 1 94 ? 17.226 -15.302 21.205 1.00 30.12 300 ASP A CA 1
ATOM 1462 C C . ASP A 1 94 ? 18.105 -15.088 22.484 1.00 34.11 300 ASP A C 1
ATOM 1463 O O . ASP A 1 94 ? 17.623 -14.509 23.497 1.00 36.86 300 ASP A O 1
ATOM 1472 N N . ASP A 1 95 ? 19.368 -15.546 22.466 1.00 35.26 301 ASP A N 1
ATOM 1473 C CA . ASP A 1 95 ? 20.252 -15.442 23.638 1.00 37.65 301 ASP A CA 1
ATOM 1474 C C . ASP A 1 95 ? 20.960 -14.093 23.659 1.00 38.55 301 ASP A C 1
ATOM 1475 O O . ASP A 1 95 ? 21.544 -13.722 24.672 1.00 40.16 301 ASP A O 1
ATOM 1484 N N . GLU A 1 96 ? 20.932 -13.371 22.543 1.00 36.72 302 GLU A N 1
ATOM 1485 C CA . GLU A 1 96 ? 21.651 -12.070 22.475 1.00 39.19 302 GLU A CA 1
ATOM 1486 C C . GLU A 1 96 ? 20.773 -10.941 23.024 1.00 39.74 302 GLU A C 1
ATOM 1487 O O . GLU A 1 96 ? 21.275 -9.905 23.459 1.00 45.22 302 GLU A O 1
ATOM 1499 N N . GLY A 1 97 ? 19.469 -11.197 23.019 1.00 40.08 303 GLY A N 1
ATOM 1500 C CA . GLY A 1 97 ? 18.503 -10.152 23.335 1.00 40.59 303 GLY A CA 1
ATOM 1501 C C . GLY A 1 97 ? 18.312 -9.199 22.177 1.00 34.71 303 GLY A C 1
ATOM 1502 O O . GLY A 1 97 ? 18.943 -9.360 21.090 1.00 34.31 303 GLY A O 1
ATOM 1506 N N . SER A 1 98 ? 17.430 -8.251 22.424 1.00 29.11 304 SER A N 1
ATOM 1507 C CA . SER A 1 98 ? 17.091 -7.232 21.463 1.00 26.88 304 SER A CA 1
ATOM 1508 C C . SER A 1 98 ? 16.660 -7.891 20.166 1.00 24.27 304 SER A C 1
ATOM 1509 O O . SER A 1 98 ? 16.959 -7.395 19.082 1.00 25.75 304 SER A O 1
ATOM 1517 N N . ALA A 1 99 ? 15.944 -8.974 20.290 1.00 24.22 305 ALA A N 1
ATOM 1518 C CA . ALA A 1 99 ? 15.360 -9.643 19.132 1.00 23.57 305 ALA A CA 1
ATOM 1519 C C . ALA A 1 99 ? 13.931 -9.301 18.910 1.00 20.50 305 ALA A C 1
ATOM 1520 O O . ALA A 1 99 ? 13.187 -9.058 19.873 1.00 20.85 305 ALA A O 1
ATOM 1527 N N . PHE A 1 100 ? 13.483 -9.344 17.653 1.00 20.15 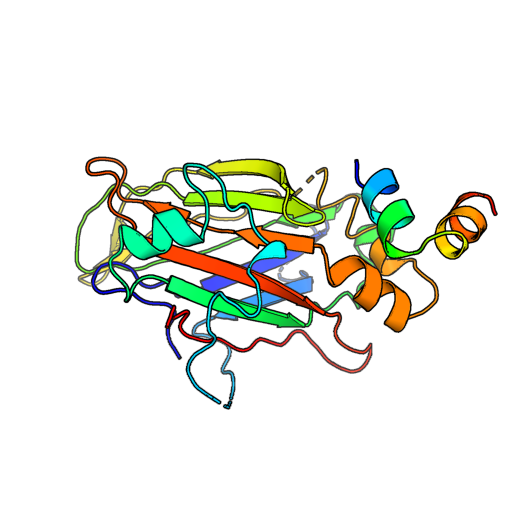306 PHE A N 1
ATOM 1528 C CA . PHE A 1 100 ? 12.070 -9.213 17.307 1.00 19.49 306 PHE A CA 1
ATOM 1529 C C . PHE A 1 100 ? 11.574 -10.603 16.872 1.00 17.58 306 PHE A C 1
ATOM 1530 O O . PHE A 1 100 ? 12.247 -11.287 16.090 1.00 18.98 306 PHE A O 1
ATOM 1547 N N . TYR A 1 101 ? 10.477 -11.024 17.430 1.00 17.40 307 TYR A N 1
ATOM 1548 C CA . TYR A 1 101 ? 9.815 -12.305 17.136 1.00 16.56 307 TYR A CA 1
ATOM 1549 C C . TYR A 1 101 ? 8.485 -12.046 16.480 1.00 17.15 307 TYR A C 1
ATOM 1550 O O . TYR A 1 101 ? 7.629 -11.335 17.017 1.00 18.02 307 TYR A O 1
ATOM 1568 N N . GLY A 1 102 ? 8.252 -12.634 15.303 1.00 18.26 308 GLY A N 1
ATOM 1569 C CA . GLY A 1 102 ? 7.059 -12.369 14.587 1.00 19.27 308 GLY A CA 1
ATOM 1570 C C . GLY A 1 102 ? 6.495 -13.490 13.790 1.00 17.89 308 GLY A C 1
ATOM 1571 O O . GLY A 1 102 ? 7.190 -14.490 13.583 1.00 17.59 308 GLY A O 1
ATOM 1575 N N . VAL A 1 103 ? 5.310 -13.237 13.291 1.00 18.01 309 VAL A N 1
ATOM 1576 C CA A VAL A 1 103 ? 4.608 -14.178 12.394 0.50 19.07 309 VAL A CA 1
ATOM 1577 C CA B VAL A 1 103 ? 4.595 -14.159 12.392 0.50 18.90 309 VAL A CA 1
ATOM 1578 C C . VAL A 1 103 ? 4.031 -13.366 11.257 1.00 18.94 309 VAL A C 1
ATOM 1579 O O . VAL A 1 103 ? 3.415 -12.337 11.475 1.00 19.83 309 VAL A O 1
ATOM 1602 N N . SER A 1 104 ? 4.222 -13.871 10.036 1.00 19.85 310 SER A N 1
ATOM 1603 C CA . SER A 1 104 ? 3.689 -13.220 8.880 1.00 20.28 310 SER A CA 1
ATOM 1604 C C . SER A 1 104 ? 2.911 -14.233 8.074 1.00 20.52 310 SER A C 1
ATOM 1605 O O . SER A 1 104 ? 3.369 -15.379 7.932 1.00 22.08 310 SER A O 1
ATOM 1613 N N . SER A 1 105 ? 1.778 -13.867 7.529 1.00 19.21 311 SER A N 1
ATOM 1614 C CA . SER A 1 105 ? 0.996 -14.737 6.697 1.00 19.91 311 SER A CA 1
ATOM 1615 C C . SER A 1 105 ? 0.375 -13.953 5.544 1.00 18.25 311 SER A C 1
ATOM 1616 O O . SER A 1 105 ? 0.132 -12.743 5.643 1.00 19.57 311 SER A O 1
ATOM 1624 N N . GLN A 1 106 ? 0.031 -14.673 4.480 1.00 17.21 312 GLN A N 1
ATOM 1625 C CA A GLN A 1 106 ? -0.629 -14.072 3.335 0.38 17.62 312 GLN A CA 1
ATOM 1626 C CA B GLN A 1 106 ? -0.644 -14.081 3.340 0.62 16.82 312 GLN A CA 1
ATOM 1627 C C . GLN A 1 106 ? -1.656 -15.042 2.826 1.00 17.24 312 GLN A C 1
ATOM 1628 O O . GLN A 1 106 ? -1.411 -16.262 2.828 1.00 17.91 312 GLN A O 1
ATOM 1654 N N . TYR A 1 107 ? -2.751 -14.519 2.355 1.00 18.38 313 TYR A N 1
ATOM 1655 C CA . TYR A 1 107 ? -3.842 -15.295 1.843 1.00 18.38 313 TYR A CA 1
ATOM 1656 C C . TYR A 1 107 ? -4.358 -14.684 0.594 1.00 18.39 313 TYR A C 1
ATOM 1657 O O . TYR A 1 107 ? -4.168 -13.475 0.306 1.00 18.62 313 TYR A O 1
ATOM 1675 N N . GLU A 1 108 ? -5.033 -15.503 -0.196 1.00 18.31 314 GLU A N 1
ATOM 1676 C CA . GLU A 1 108 ? -5.696 -15.028 -1.418 1.00 18.80 314 GLU A CA 1
ATOM 1677 C C . GLU A 1 108 ? -7.090 -15.547 -1.528 1.00 18.29 314 GLU A C 1
ATOM 1678 O O . GLU A 1 108 ? -7.384 -16.649 -1.009 1.00 18.81 314 GLU A O 1
ATOM 1690 N N A SER A 1 109 ? -7.982 -14.802 -2.133 0.74 18.65 315 SER A N 1
ATOM 1691 N N B SER A 1 109 ? -7.988 -14.758 -2.110 0.26 18.80 315 SER A N 1
ATOM 1692 C CA A SER A 1 109 ? -9.338 -15.259 -2.375 0.74 19.12 315 SER A CA 1
ATOM 1693 C CA B SER A 1 109 ? -9.372 -15.173 -2.328 0.26 19.71 315 SER A CA 1
ATOM 1694 C C A SER A 1 109 ? -9.805 -14.709 -3.709 0.74 19.30 315 SER A C 1
ATOM 1695 C C B SER A 1 109 ? -9.866 -14.640 -3.664 0.26 19.87 315 SER A C 1
ATOM 1696 O O A SER A 1 109 ? -9.393 -13.619 -4.138 0.74 18.22 315 SER A O 1
ATOM 1697 O O B SER A 1 109 ? -9.432 -13.575 -4.108 0.26 19.37 315 SER A O 1
ATOM 1712 N N . PRO A 1 110 ? -10.779 -15.370 -4.313 1.00 20.39 316 PRO A N 1
ATOM 1713 C CA . PRO A 1 110 ? -11.438 -14.730 -5.476 1.00 19.49 316 PRO A CA 1
ATOM 1714 C C . PRO A 1 110 ? -12.408 -13.652 -5.078 1.00 19.35 316 PRO A C 1
ATOM 1715 O O . PRO A 1 110 ? -12.873 -12.899 -5.933 1.00 19.13 316 PRO A O 1
ATOM 1726 N N . GLU A 1 111 ? -12.736 -13.596 -3.793 1.00 20.12 317 GLU A N 1
ATOM 1727 C CA . GLU A 1 111 ? -13.772 -12.716 -3.274 1.00 23.29 317 GLU A CA 1
ATOM 1728 C C . GLU A 1 111 ? -13.185 -11.612 -2.384 1.00 19.68 317 GLU A C 1
ATOM 1729 O O . GLU A 1 111 ? -12.179 -11.802 -1.715 1.00 19.60 317 GLU A O 1
ATOM 1741 N N . ASN A 1 112 ? -13.836 -10.491 -2.367 1.00 21.51 318 ASN A N 1
ATOM 1742 C CA . ASN A 1 112 ? -13.540 -9.358 -1.502 1.00 20.65 318 ASN A CA 1
ATOM 1743 C C . ASN A 1 112 ? -14.282 -9.557 -0.158 1.00 20.28 318 ASN A C 1
ATOM 1744 O O . ASN A 1 112 ? -15.520 -9.641 -0.139 1.00 24.80 318 ASN A O 1
ATOM 1755 N N . MET A 1 113 ? -13.520 -9.781 0.910 1.00 18.86 319 MET A N 1
ATOM 1756 C CA . MET A 1 113 ? -14.048 -10.062 2.236 1.00 19.91 319 MET A CA 1
ATOM 1757 C C . MET A 1 113 ? -13.311 -9.287 3.285 1.00 19.51 319 MET A C 1
ATOM 1758 O O . MET A 1 113 ? -12.234 -8.799 3.008 1.00 21.67 319 MET A O 1
ATOM 1772 N N . ILE A 1 114 ? -13.873 -9.220 4.479 1.00 19.53 320 ILE A N 1
ATOM 1773 C CA . ILE A 1 114 ? -13.133 -8.814 5.662 1.00 19.40 320 ILE A CA 1
ATOM 1774 C C . ILE A 1 114 ? -12.987 -10.136 6.465 1.00 20.56 320 ILE A C 1
ATOM 1775 O O . ILE A 1 114 ? -14.001 -10.825 6.664 1.00 20.89 320 ILE A O 1
ATOM 1791 N N . ILE A 1 115 ? -11.782 -10.483 6.823 1.00 20.21 321 ILE A N 1
ATOM 1792 C CA . ILE A 1 115 ? -11.543 -11.727 7.504 1.00 20.40 321 ILE A CA 1
ATOM 1793 C C . ILE A 1 115 ? -10.978 -11.462 8.876 1.00 20.57 321 ILE A C 1
ATOM 1794 O O . ILE A 1 115 ? -10.324 -10.468 9.155 1.00 21.49 321 ILE A O 1
ATOM 1810 N N . THR A 1 116 ? -11.196 -12.423 9.731 1.00 20.87 322 THR A N 1
ATOM 1811 C CA A THR A 1 116 ? -10.645 -12.382 11.103 0.65 22.39 322 THR A CA 1
ATOM 1812 C CA B THR A 1 116 ? -10.655 -12.391 11.103 0.35 22.94 322 THR A CA 1
ATOM 1813 C C . THR A 1 116 ? -9.918 -13.709 11.334 1.00 21.54 322 THR A C 1
ATOM 1814 O O . THR A 1 116 ? -10.474 -14.770 11.089 1.00 22.79 322 THR A O 1
ATOM 1833 N N . CYS A 1 117 ? -8.696 -13.599 11.779 1.00 22.14 323 CYS A N 1
ATOM 1834 C CA . CYS A 1 117 ? -7.912 -14.767 12.086 1.00 23.58 323 CYS A CA 1
ATOM 1835 C C . CYS A 1 117 ? -7.790 -14.844 13.632 1.00 22.51 323 CYS A C 1
ATOM 1836 O O . CYS A 1 117 ? -7.209 -13.907 14.276 1.00 23.12 323 CYS A O 1
ATOM 1844 N N . SER A 1 118 ? -8.331 -15.913 14.183 1.00 22.45 324 SER A N 1
ATOM 1845 C CA . SER A 1 118 ? -8.106 -16.216 15.604 1.00 22.54 324 SER A CA 1
ATOM 1846 C C . SER A 1 118 ? -7.034 -17.249 15.740 1.00 21.38 324 SER A C 1
ATOM 1847 O O . SER A 1 118 ? -7.120 -18.334 15.114 1.00 23.76 324 SER A O 1
ATOM 1855 N N . THR A 1 119 ? -6.044 -17.016 16.553 1.00 21.05 325 THR A N 1
ATOM 1856 C CA . THR A 1 119 ? -4.993 -17.983 16.805 1.00 22.47 325 THR A CA 1
ATOM 1857 C C . THR A 1 119 ? -5.018 -18.300 18.280 1.00 22.52 325 THR A C 1
ATOM 1858 O O . THR A 1 119 ? -4.834 -17.420 19.107 1.00 25.81 325 THR A O 1
ATOM 1869 N N . LYS A 1 120 ? -5.240 -19.553 18.608 1.00 20.42 326 LYS A N 1
ATOM 1870 C CA . LYS A 1 120 ? -5.278 -20.031 19.991 1.00 19.55 326 LYS A CA 1
ATOM 1871 C C . LYS A 1 120 ? -4.113 -20.925 20.273 1.00 19.88 326 LYS A C 1
ATOM 1872 O O . LYS A 1 120 ? -3.909 -21.932 19.530 1.00 21.15 326 LYS A O 1
ATOM 1891 N N . VAL A 1 121 ? -3.335 -20.573 21.267 1.00 20.26 327 VAL A N 1
ATOM 1892 C CA . VAL A 1 121 ? -2.248 -21.396 21.714 1.00 21.36 327 VAL A CA 1
ATOM 1893 C C . VAL A 1 121 ? -2.817 -22.314 22.774 1.00 19.40 327 VAL A C 1
ATOM 1894 O O . VAL A 1 121 ? -3.465 -21.836 23.727 1.00 20.79 327 VAL A O 1
ATOM 1907 N N . CYS A 1 122 ? -2.581 -23.608 22.631 1.00 20.29 328 CYS A N 1
ATOM 1908 C CA . CYS A 1 122 ? -3.146 -24.620 23.510 1.00 20.26 328 CYS A CA 1
ATOM 1909 C C . CYS A 1 122 ? -2.059 -25.446 24.175 1.00 21.02 328 CYS A C 1
ATOM 1910 O O . CYS A 1 122 ? -1.154 -25.924 23.565 1.00 22.84 328 CYS A O 1
ATOM 1918 N N . SER A 1 123 ? -2.231 -25.621 25.478 1.00 20.60 329 SER A N 1
ATOM 1919 C CA . SER A 1 123 ? -1.345 -26.468 26.330 1.00 21.33 329 SER A CA 1
ATOM 1920 C C . SER A 1 123 ? -2.206 -27.581 26.858 1.00 20.57 329 SER A C 1
ATOM 1921 O O . SER A 1 123 ? -3.210 -27.336 27.536 1.00 22.07 329 SER A O 1
ATOM 1929 N N . PHE A 1 124 ? -1.851 -28.829 26.485 1.00 21.89 330 PHE A N 1
ATOM 1930 C CA . PHE A 1 124 ? -2.620 -29.987 26.894 1.00 23.49 330 PHE A CA 1
ATOM 1931 C C . PHE A 1 124 ? -4.095 -29.821 26.555 1.00 25.00 330 PHE A C 1
ATOM 1932 O O . PHE A 1 124 ? -4.979 -30.131 27.345 1.00 27.53 330 PHE A O 1
ATOM 1949 N N . GLY A 1 125 ? -4.339 -29.274 25.366 1.00 23.84 331 GLY A N 1
ATOM 1950 C CA . GLY A 1 125 ? -5.643 -29.126 24.792 1.00 25.75 331 GLY A CA 1
ATOM 1951 C C . GLY A 1 125 ? -6.449 -27.948 25.331 1.00 26.73 331 GLY A C 1
ATOM 1952 O O . GLY A 1 125 ? -7.623 -27.755 24.944 1.00 29.49 331 GLY A O 1
ATOM 1956 N N . LYS A 1 126 ? -5.850 -27.126 26.183 1.00 24.47 332 LYS A N 1
ATOM 1957 C CA . LYS A 1 126 ? -6.566 -26.029 26.747 1.00 26.99 332 LYS A CA 1
ATOM 1958 C C . LYS A 1 126 ? -5.981 -24.694 26.264 1.00 24.42 332 LYS A C 1
ATOM 1959 O O . LYS A 1 126 ? -4.754 -24.525 26.256 1.00 23.72 332 LYS A O 1
ATOM 1978 N N . GLN A 1 127 ? -6.848 -23.787 25.841 1.00 25.28 333 GLN A N 1
ATOM 1979 C CA . GLN A 1 127 ? -6.373 -22.498 25.412 1.00 24.86 333 GLN A CA 1
ATOM 1980 C C . GLN A 1 127 ? -5.675 -21.753 26.533 1.00 24.00 333 GLN A C 1
ATOM 1981 O O . GLN A 1 127 ? -6.236 -21.575 27.638 1.00 28.58 333 GLN A O 1
ATOM 1995 N N . VAL A 1 128 ? -4.488 -21.255 26.244 1.00 22.91 334 VAL A N 1
ATOM 1996 C CA . VAL A 1 128 ? -3.723 -20.409 27.187 1.00 26.26 334 VAL A CA 1
ATOM 1997 C C . VAL A 1 128 ? -3.587 -18.970 26.745 1.00 27.54 334 VAL A C 1
ATOM 1998 O O . VAL A 1 128 ? -3.570 -18.079 27.586 1.00 30.52 334 VAL A O 1
ATOM 2011 N N . VAL A 1 129 ? -3.601 -18.716 25.439 1.00 25.66 335 VAL A N 1
ATOM 2012 C CA . VAL A 1 129 ? -3.630 -17.355 24.957 1.00 28.17 335 VAL A CA 1
ATOM 2013 C C . VAL A 1 129 ? -4.328 -17.386 23.609 1.00 25.04 335 VAL A C 1
ATOM 2014 O O . VAL A 1 129 ? -4.335 -18.381 22.931 1.00 23.34 335 VAL A O 1
ATOM 2027 N N . GLU A 1 130 ? -4.919 -16.274 23.235 1.00 27.62 336 GLU A N 1
ATOM 2028 C CA . GLU A 1 130 ? -5.527 -16.079 21.932 1.00 28.34 336 GLU A CA 1
ATOM 2029 C C . GLU A 1 130 ? -5.167 -14.733 21.390 1.00 28.98 336 GLU A C 1
ATOM 2030 O O . GLU A 1 130 ? -5.176 -13.737 22.097 1.00 32.76 336 GLU A O 1
ATOM 2042 N N . LYS A 1 131 ? -4.911 -14.707 20.091 1.00 27.34 337 LYS A N 1
ATOM 2043 C CA . LYS A 1 131 ? -4.702 -13.486 19.331 1.00 28.70 337 LYS A CA 1
ATOM 2044 C C . LYS A 1 131 ? -5.799 -13.428 18.294 1.00 27.71 337 LYS A C 1
ATOM 2045 O O . LYS A 1 131 ? -6.061 -14.397 17.649 1.00 29.53 337 LYS A O 1
ATOM 2064 N N . VAL A 1 132 ? -6.362 -12.263 18.090 1.00 27.77 338 VAL A N 1
ATOM 2065 C CA . VAL A 1 132 ? -7.391 -12.012 17.035 1.00 26.18 338 VAL A CA 1
ATOM 2066 C C . VAL A 1 132 ? -6.931 -10.870 16.166 1.00 27.01 338 VAL A C 1
ATOM 2067 O O . VAL A 1 132 ? -6.600 -9.809 16.688 1.00 31.61 338 VAL A O 1
ATOM 2080 N N . GLU A 1 133 ? -6.886 -11.117 14.850 1.00 26.29 339 GLU A N 1
ATOM 2081 C CA . GLU A 1 133 ? -6.441 -10.100 13.895 1.00 28.25 339 GLU A CA 1
ATOM 2082 C C . GLU A 1 133 ? -7.492 -10.024 12.795 1.00 24.99 339 GLU A C 1
ATOM 2083 O O . GLU A 1 133 ? -7.943 -11.017 12.315 1.00 27.33 339 GLU A O 1
ATOM 2095 N N . THR A 1 134 ? -7.786 -8.815 12.348 1.00 24.02 340 THR A N 1
ATOM 2096 C CA . THR A 1 134 ? -8.700 -8.555 11.242 1.00 23.30 340 THR A CA 1
ATOM 2097 C C . THR A 1 134 ? -7.980 -7.982 10.084 1.00 20.68 340 THR A C 1
ATOM 2098 O O . THR A 1 134 ? -7.095 -7.142 10.242 1.00 21.56 340 THR A O 1
ATOM 2109 N N . GLU A 1 135 ? -8.266 -8.521 8.903 1.00 21.42 341 GLU A N 1
ATOM 2110 C CA . GLU A 1 135 ? -7.638 -8.018 7.703 1.00 22.58 341 GLU A CA 1
ATOM 2111 C C . GLU A 1 135 ? -8.644 -7.800 6.606 1.00 19.11 341 GLU A C 1
ATOM 2112 O O . GLU A 1 135 ? -9.708 -8.394 6.552 1.00 21.00 341 GLU A O 1
ATOM 2124 N N . TYR A 1 136 ? -8.222 -6.930 5.700 1.00 19.51 342 TYR A N 1
ATOM 2125 C CA . TYR A 1 136 ? -9.036 -6.377 4.652 1.00 20.29 342 TYR A CA 1
ATOM 2126 C C . TYR A 1 136 ? -8.472 -6.743 3.284 1.00 20.50 342 TYR A C 1
ATOM 2127 O O . TYR A 1 136 ? -7.285 -6.820 3.116 1.00 22.34 342 TYR A O 1
ATOM 2145 N N . ALA A 1 137 ? -9.358 -6.995 2.342 1.00 22.81 343 ALA A N 1
ATOM 2146 C CA . ALA A 1 137 ? -8.916 -7.422 1.026 1.00 22.54 343 ALA A CA 1
ATOM 2147 C C . ALA A 1 137 ? -8.191 -6.278 0.304 1.00 22.35 343 ALA A C 1
ATOM 2148 O O . ALA A 1 137 ? -8.597 -5.105 0.431 1.00 25.96 343 ALA A O 1
ATOM 2155 N N . ARG A 1 138 ? -7.160 -6.659 -0.487 1.00 21.52 344 ARG A N 1
ATOM 2156 C CA . ARG A 1 138 ? -6.468 -5.706 -1.335 1.00 22.90 344 ARG A CA 1
ATOM 2157 C C . ARG A 1 138 ? -6.414 -6.284 -2.728 1.00 22.18 344 ARG A C 1
ATOM 2158 O O . ARG A 1 138 ? -5.912 -7.352 -2.937 1.00 22.02 344 ARG A O 1
ATOM 2179 N N . TYR A 1 139 ? -7.037 -5.638 -3.668 1.00 21.10 345 TYR A N 1
ATOM 2180 C CA . TYR A 1 139 ? -7.108 -6.188 -5.007 1.00 20.29 345 TYR A CA 1
ATOM 2181 C C . TYR A 1 139 ? -5.777 -6.032 -5.651 1.00 24.19 345 TYR A C 1
ATOM 2182 O O . TYR A 1 139 ? -5.217 -4.918 -5.696 1.00 28.96 345 TYR A O 1
ATOM 2200 N N . GLU A 1 140 ? -5.298 -7.101 -6.246 1.00 28.75 346 GLU A N 1
ATOM 2201 C CA . GLU A 1 140 ? -3.974 -7.055 -6.937 1.00 39.88 346 GLU A CA 1
ATOM 2202 C C . GLU A 1 140 ? -4.004 -8.072 -8.061 1.00 43.04 346 GLU A C 1
ATOM 2203 O O . GLU A 1 140 ? -4.267 -9.237 -7.842 1.00 41.80 346 GLU A O 1
ATOM 2215 N N . ASN A 1 141 ? -3.751 -7.608 -9.279 1.00 49.59 347 ASN A N 1
ATOM 2216 C CA . ASN A 1 141 ? -3.581 -8.491 -10.439 1.00 55.94 347 ASN A CA 1
ATOM 2217 C C . ASN A 1 141 ? -4.684 -9.488 -10.528 1.00 50.01 347 ASN A C 1
ATOM 2218 O O . ASN A 1 141 ? -4.463 -10.682 -10.619 1.00 52.52 347 ASN A O 1
ATOM 2229 N N . GLY A 1 142 ? -5.886 -8.978 -10.432 1.00 42.59 348 GLY A N 1
ATOM 2230 C CA . GLY A 1 142 ? -7.068 -9.764 -10.612 1.00 35.73 348 GLY A CA 1
ATOM 2231 C C . GLY A 1 142 ? -7.607 -10.656 -9.477 1.00 35.61 348 GLY A C 1
ATOM 2232 O O . GLY A 1 142 ? -8.605 -11.389 -9.666 1.00 40.12 348 GLY A O 1
ATOM 2236 N N . HIS A 1 143 ? -7.043 -10.599 -8.281 1.00 35.70 349 HIS A N 1
ATOM 2237 C CA . HIS A 1 143 ? -7.592 -11.431 -7.136 1.00 34.01 349 HIS A CA 1
ATOM 2238 C C . HIS A 1 143 ? -7.388 -10.551 -5.915 1.00 25.07 349 HIS A C 1
ATOM 2239 O O . HIS A 1 143 ? -6.856 -9.439 -5.990 1.00 27.76 349 HIS A O 1
ATOM 2253 N N . TYR A 1 144 ? -7.809 -11.076 -4.825 1.00 19.88 350 TYR A N 1
ATOM 2254 C CA . TYR A 1 144 ? -7.760 -10.348 -3.547 1.00 16.80 350 TYR A CA 1
ATOM 2255 C C . TYR A 1 144 ? -6.720 -10.945 -2.645 1.00 17.30 350 TYR A C 1
ATOM 2256 O O . TYR A 1 144 ? -6.726 -12.152 -2.406 1.00 18.80 350 TYR A O 1
ATOM 2274 N N . LEU A 1 145 ? -5.830 -10.107 -2.141 1.00 17.67 351 LEU A N 1
ATOM 2275 C CA . LEU A 1 145 ? -4.758 -10.499 -1.211 1.00 19.23 351 LEU A CA 1
ATOM 2276 C C . LEU A 1 145 ? -5.062 -9.981 0.176 1.00 17.75 351 LEU A C 1
ATOM 2277 O O . LEU A 1 145 ? -5.692 -8.933 0.349 1.00 19.27 351 LEU A O 1
ATOM 2293 N N . TYR A 1 146 ? -4.628 -10.804 1.145 1.00 17.40 352 TYR A N 1
ATOM 2294 C CA . TYR A 1 146 ? -4.800 -10.457 2.556 1.00 18.64 352 TYR A CA 1
ATOM 2295 C C . TYR A 1 146 ? -3.435 -10.710 3.191 1.00 19.39 352 TYR A C 1
ATOM 2296 O O . TYR A 1 146 ? -2.858 -11.753 2.972 1.00 20.85 352 TYR A O 1
ATOM 2314 N N . ARG A 1 147 ? -2.948 -9.819 4.029 1.00 20.38 353 ARG A N 1
ATOM 2315 C CA . ARG A 1 147 ? -1.659 -10.005 4.660 1.00 22.75 353 ARG A CA 1
ATOM 2316 C C . ARG A 1 147 ? -1.789 -9.637 6.122 1.00 22.05 353 ARG A C 1
ATOM 2317 O O . ARG A 1 147 ? -2.257 -8.588 6.461 1.00 25.36 353 ARG A O 1
ATOM 2338 N N . ILE A 1 148 ? -1.190 -10.488 6.924 1.00 22.08 354 ILE A N 1
ATOM 2339 C CA . ILE A 1 148 ? -0.941 -10.214 8.352 1.00 22.82 354 ILE A CA 1
ATOM 2340 C C . ILE A 1 148 ? 0.555 -10.169 8.431 1.00 24.89 354 ILE A C 1
ATOM 2341 O O . ILE A 1 148 ? 1.226 -11.158 8.328 1.00 29.41 354 ILE A O 1
ATOM 2357 N N . HIS A 1 149 ? 1.149 -9.006 8.575 1.00 25.45 355 HIS A N 1
ATOM 2358 C CA . HIS A 1 149 ? 2.558 -8.838 8.415 1.00 25.58 355 HIS A CA 1
ATOM 2359 C C . HIS A 1 149 ? 3.270 -8.510 9.705 1.00 22.38 355 HIS A C 1
ATOM 2360 O O . HIS A 1 149 ? 2.901 -7.559 10.419 1.00 23.88 355 HIS A O 1
ATOM 2374 N N . ARG A 1 150 ? 4.247 -9.354 10.050 1.00 20.74 356 ARG A N 1
ATOM 2375 C CA . ARG A 1 150 ? 5.036 -9.120 11.265 1.00 20.16 356 ARG A CA 1
ATOM 2376 C C . ARG A 1 150 ? 4.215 -8.955 12.529 1.00 20.46 356 ARG A C 1
ATOM 2377 O O . ARG A 1 150 ? 4.503 -8.070 13.337 1.00 21.96 356 ARG A O 1
ATOM 2398 N N . SER A 1 151 ? 3.238 -9.789 12.730 1.00 21.01 357 SER A N 1
ATOM 2399 C CA . SER A 1 151 ? 2.478 -9.762 13.974 1.00 20.06 357 SER A CA 1
ATOM 2400 C C . SER A 1 151 ? 3.461 -10.243 15.084 1.00 19.32 357 SER A C 1
ATOM 2401 O O . SER A 1 151 ? 4.017 -11.317 14.937 1.00 20.26 357 SER A O 1
ATOM 2409 N N . PRO A 1 152 ? 3.676 -9.490 16.154 1.00 18.88 358 PRO A N 1
ATOM 2410 C CA . PRO A 1 152 ? 4.639 -9.994 17.164 1.00 18.99 358 PRO A CA 1
ATOM 2411 C C . PRO A 1 152 ? 4.145 -11.291 17.807 1.00 19.74 358 PRO A C 1
ATOM 2412 O O . PRO A 1 152 ? 2.931 -11.418 18.085 1.00 20.43 358 PRO A O 1
ATOM 2423 N N . LEU A 1 153 ? 5.063 -12.197 18.019 1.00 19.47 359 LEU A N 1
ATOM 2424 C CA . LEU A 1 153 ? 4.669 -13.422 18.780 1.00 19.60 359 LEU A CA 1
ATOM 2425 C C . LEU A 1 153 ? 4.309 -13.034 20.186 1.00 20.39 359 LEU A C 1
ATOM 2426 O O . LEU A 1 153 ? 4.876 -12.124 20.750 1.00 20.92 359 LEU A O 1
ATOM 2485 N N . GLU A 1 155 ? 4.084 -13.082 24.233 1.00 22.48 361 GLU A N 1
ATOM 2486 C CA . GLU A 1 155 ? 5.113 -13.346 25.246 1.00 22.44 361 GLU A CA 1
ATOM 2487 C C . GLU A 1 155 ? 5.154 -14.814 25.697 1.00 21.63 361 GLU A C 1
ATOM 2488 O O . GLU A 1 155 ? 6.236 -15.346 25.900 1.00 21.74 361 GLU A O 1
ATOM 2500 N N . TYR A 1 156 ? 3.996 -15.460 25.791 1.00 21.87 362 TYR A N 1
ATOM 2501 C CA . TYR A 1 156 ? 3.996 -16.870 26.133 1.00 21.24 362 TYR A CA 1
ATOM 2502 C C . TYR A 1 156 ? 4.829 -17.657 25.204 1.00 20.14 362 TYR A C 1
ATOM 2503 O O . TYR A 1 156 ? 5.652 -18.481 25.629 1.00 19.37 362 TYR A O 1
ATOM 2521 N N . MET A 1 157 ? 4.652 -17.400 23.904 1.00 21.16 363 MET A N 1
ATOM 2522 C CA A MET A 1 157 ? 5.436 -18.152 22.937 0.40 22.89 363 MET A CA 1
ATOM 2523 C CA B MET A 1 157 ? 5.439 -18.162 22.951 0.60 22.89 363 MET A CA 1
ATOM 2524 C C . MET A 1 157 ? 6.904 -17.816 22.907 1.00 21.03 363 MET A C 1
ATOM 2525 O O . MET A 1 157 ? 7.754 -18.697 22.777 1.00 19.67 363 MET A O 1
ATOM 2550 N N . ILE A 1 158 ? 7.264 -16.539 23.148 1.00 19.04 364 ILE A N 1
ATOM 2551 C CA . ILE A 1 158 ? 8.664 -16.186 23.249 1.00 18.77 364 ILE A CA 1
ATOM 2552 C C . ILE A 1 158 ? 9.343 -16.858 24.403 1.00 17.74 364 ILE A C 1
ATOM 2553 O O . ILE A 1 158 ? 10.454 -17.416 24.253 1.00 18.72 364 ILE A O 1
ATOM 2569 N N . ASN A 1 159 ? 8.665 -16.847 25.532 1.00 19.13 365 ASN A N 1
ATOM 2570 C CA . ASN A 1 159 ? 9.244 -17.517 26.702 1.00 19.11 365 ASN A CA 1
ATOM 2571 C C . ASN A 1 159 ? 9.317 -19.034 26.509 1.00 19.10 365 ASN A C 1
ATOM 2572 O O . ASN A 1 159 ? 10.233 -19.678 26.960 1.00 20.61 365 ASN A O 1
ATOM 2583 N N . PHE A 1 160 ? 8.330 -19.587 25.861 1.00 18.17 366 PHE A N 1
ATOM 2584 C CA . PHE A 1 160 ? 8.307 -21.028 25.587 1.00 19.35 366 PHE A CA 1
ATOM 2585 C C . PHE A 1 160 ? 9.506 -21.407 24.735 1.00 19.38 366 PHE A C 1
ATOM 2586 O O . PHE A 1 160 ? 10.210 -22.349 25.015 1.00 20.30 366 PHE A O 1
ATOM 2603 N N . ILE A 1 161 ? 9.760 -20.631 23.682 1.00 20.04 367 ILE A N 1
ATOM 2604 C CA . ILE A 1 161 ? 10.879 -20.905 22.786 1.00 22.44 367 ILE A CA 1
ATOM 2605 C C . ILE A 1 161 ? 12.204 -20.802 23.577 1.00 22.97 367 ILE A C 1
ATOM 2606 O O . ILE A 1 161 ? 13.063 -21.635 23.446 1.00 24.29 367 ILE A O 1
ATOM 2622 N N . HIS A 1 162 ? 12.331 -19.799 24.460 1.00 22.63 368 HIS A N 1
ATOM 2623 C CA A HIS A 1 162 ? 13.523 -19.627 25.323 0.57 24.33 368 HIS A CA 1
ATOM 2624 C CA B HIS A 1 162 ? 13.550 -19.704 25.171 0.43 24.17 368 HIS A CA 1
ATOM 2625 C C . HIS A 1 162 ? 13.762 -20.878 26.108 1.00 24.13 368 HIS A C 1
ATOM 2626 O O . HIS A 1 162 ? 14.885 -21.420 26.154 1.00 28.37 368 HIS A O 1
ATOM 2653 N N . LYS A 1 163 ? 12.722 -21.286 26.812 1.00 21.78 369 LYS A N 1
ATOM 2654 C CA . LYS A 1 163 ? 12.886 -22.426 27.691 1.00 22.12 369 LYS A CA 1
ATOM 2655 C C . LYS A 1 163 ? 13.169 -23.711 26.872 1.00 21.57 369 LYS A C 1
ATOM 2656 O O . LYS A 1 163 ? 13.929 -24.578 27.310 1.00 24.85 369 LYS A O 1
ATOM 2675 N N . LEU A 1 164 ? 12.449 -23.869 25.744 1.00 20.94 370 LEU A N 1
ATOM 2676 C CA . LEU A 1 164 ? 12.553 -25.074 24.908 1.00 22.76 370 LEU A CA 1
ATOM 2677 C C . LEU A 1 164 ? 13.912 -25.240 24.365 1.00 25.38 370 LEU A C 1
ATOM 2678 O O . LEU A 1 164 ? 14.496 -26.335 24.499 1.00 26.75 370 LEU A O 1
ATOM 2694 N N . LYS A 1 165 ? 14.482 -24.170 23.750 1.00 26.54 371 LYS A N 1
ATOM 2695 C CA . LYS A 1 165 ? 15.742 -24.278 23.054 1.00 30.25 371 LYS A CA 1
ATOM 2696 C C . LYS A 1 165 ? 16.834 -24.596 23.989 1.00 29.39 371 LYS A C 1
ATOM 2697 O O . LYS A 1 165 ? 17.903 -25.094 23.535 1.00 31.66 371 LYS A O 1
ATOM 2716 N N . HIS A 1 166 ? 16.682 -24.194 25.254 1.00 30.77 372 HIS A N 1
ATOM 2717 C CA . HIS A 1 166 ? 17.694 -24.547 26.281 1.00 36.02 372 HIS A CA 1
ATOM 2718 C C . HIS A 1 166 ? 17.552 -25.901 27.084 1.00 31.57 372 HIS A C 1
ATOM 2719 O O . HIS A 1 166 ? 18.365 -26.212 27.986 1.00 35.26 372 HIS A O 1
ATOM 2733 N N . LEU A 1 167 ? 16.567 -26.752 26.784 1.00 27.94 373 LEU A N 1
ATOM 2734 C CA . LEU A 1 167 ? 16.587 -28.110 27.339 1.00 25.39 373 LEU A CA 1
ATOM 2735 C C . LEU A 1 167 ? 17.811 -28.869 26.851 1.00 26.99 373 LEU A C 1
ATOM 2736 O O . LEU A 1 167 ? 18.301 -28.618 25.779 1.00 28.84 373 LEU A O 1
ATOM 2752 N N . PRO A 1 168 ? 18.253 -29.888 27.580 1.00 27.86 374 PRO A N 1
ATOM 2753 C CA . PRO A 1 168 ? 19.537 -30.522 27.241 1.00 28.68 374 PRO A CA 1
ATOM 2754 C C . PRO A 1 168 ? 19.465 -31.540 26.144 1.00 30.59 374 PRO A C 1
ATOM 2755 O O . PRO A 1 168 ? 20.514 -31.950 25.645 1.00 35.55 374 PRO A O 1
ATOM 2766 N N . GLU A 1 169 ? 18.270 -32.004 25.832 1.00 28.36 375 GLU A N 1
ATOM 2767 C CA . GLU A 1 169 ? 18.116 -33.082 24.864 1.00 29.81 375 GLU A CA 1
ATOM 2768 C C . GLU A 1 169 ? 16.945 -32.771 23.939 1.00 26.23 375 GLU A C 1
ATOM 2769 O O . GLU A 1 169 ? 15.898 -32.333 24.386 1.00 25.32 375 GLU A O 1
ATOM 2781 N N . LYS A 1 170 ? 17.146 -33.077 22.669 1.00 29.28 376 LYS A N 1
ATOM 2782 C CA . LYS A 1 170 ? 16.125 -32.944 21.666 1.00 30.78 376 LYS A CA 1
ATOM 2783 C C . LYS A 1 170 ? 14.877 -33.715 22.062 1.00 27.87 376 LYS A C 1
ATOM 2784 O O . LYS A 1 170 ? 13.761 -33.255 21.837 1.00 25.01 376 LYS A O 1
ATOM 2803 N N . TYR A 1 171 ? 15.049 -34.898 22.623 1.00 27.36 377 TYR A N 1
ATOM 2804 C CA . TYR A 1 171 ? 13.863 -35.656 22.905 1.00 25.80 377 TYR A CA 1
ATOM 2805 C C . TYR A 1 171 ? 12.987 -34.955 23.946 1.00 22.17 377 TYR A C 1
ATOM 2806 O O . TYR A 1 171 ? 11.784 -35.089 23.969 1.00 22.08 377 TYR A O 1
ATOM 2824 N N . MET A 1 172 ? 13.602 -34.215 24.858 1.00 21.66 378 MET A N 1
ATOM 2825 C CA . MET A 1 172 ? 12.814 -33.460 25.850 1.00 19.58 378 MET A CA 1
ATOM 2826 C C . MET A 1 172 ? 12.074 -32.329 25.169 1.00 17.43 378 MET A C 1
ATOM 2827 O O . MET A 1 172 ? 10.929 -31.994 25.582 1.00 18.46 378 MET A O 1
ATOM 2841 N N . MET A 1 173 ? 12.710 -31.684 24.202 1.00 18.01 379 MET A N 1
ATOM 2842 C CA . MET A 1 173 ? 12.016 -30.643 23.428 1.00 18.90 379 MET A CA 1
ATOM 2843 C C . MET A 1 173 ? 10.786 -31.251 22.751 1.00 17.48 379 MET A C 1
ATOM 2844 O O . MET A 1 173 ? 9.704 -30.663 22.738 1.00 18.67 379 MET A O 1
ATOM 2858 N N . ASN A 1 174 ? 10.940 -32.416 22.146 1.00 17.56 380 ASN A N 1
ATOM 2859 C CA . ASN A 1 174 ? 9.793 -33.055 21.512 1.00 16.84 380 ASN A CA 1
ATOM 2860 C C . ASN A 1 174 ? 8.708 -33.421 22.511 1.00 17.20 380 ASN A C 1
ATOM 2861 O O . ASN A 1 174 ? 7.518 -33.262 22.229 1.00 18.62 380 ASN A O 1
ATOM 2872 N N . SER A 1 175 ? 9.120 -33.839 23.705 1.00 18.23 381 SER A N 1
ATOM 2873 C CA . SER A 1 175 ? 8.120 -34.132 24.724 1.00 17.89 381 SER A CA 1
ATOM 2874 C C . SER A 1 175 ? 7.311 -32.881 25.113 1.00 16.84 381 SER A C 1
ATOM 2875 O O . SER A 1 175 ? 6.087 -32.944 25.277 1.00 19.10 381 SER A O 1
ATOM 2883 N N . VAL A 1 176 ? 7.995 -31.769 25.294 1.00 17.22 382 VAL A N 1
ATOM 2884 C CA . VAL A 1 176 ? 7.287 -30.521 25.626 1.00 18.92 382 VAL A CA 1
ATOM 2885 C C . VAL A 1 176 ? 6.346 -30.132 24.512 1.00 19.09 382 VAL A C 1
ATOM 2886 O O . VAL A 1 176 ? 5.236 -29.662 24.725 1.00 21.45 382 VAL A O 1
ATOM 2899 N N . LEU A 1 177 ? 6.814 -30.303 23.274 1.00 18.86 383 LEU A N 1
ATOM 2900 C CA . LEU A 1 177 ? 6.014 -29.937 22.099 1.00 20.59 383 LEU A CA 1
ATOM 2901 C C . LEU A 1 177 ? 4.835 -30.880 21.812 1.00 21.15 383 LEU A C 1
ATOM 2902 O O . LEU A 1 177 ? 3.852 -30.466 21.182 1.00 22.99 383 LEU A O 1
ATOM 2918 N N . GLU A 1 178 ? 4.830 -32.137 22.355 1.00 23.10 384 GLU A N 1
ATOM 2919 C CA . GLU A 1 178 ? 3.717 -33.077 22.136 1.00 28.98 384 GLU A CA 1
ATOM 2920 C C . GLU A 1 178 ? 2.412 -32.536 22.569 1.00 26.37 384 GLU A C 1
ATOM 2921 O O . GLU A 1 178 ? 1.421 -32.857 21.982 1.00 26.98 384 GLU A O 1
ATOM 2933 N N . ASN A 1 179 ? 2.413 -31.660 23.592 1.00 23.35 385 ASN A N 1
ATOM 2934 C CA A ASN A 1 179 ? 1.175 -31.078 24.112 0.48 23.77 385 ASN A CA 1
ATOM 2935 C CA B ASN A 1 179 ? 1.192 -31.112 24.132 0.52 25.66 385 ASN A CA 1
ATOM 2936 C C . ASN A 1 179 ? 1.101 -29.587 23.999 1.00 22.40 385 ASN A C 1
ATOM 2937 O O . ASN A 1 179 ? 0.393 -28.954 24.725 1.00 21.78 385 ASN A O 1
ATOM 2956 N N . PHE A 1 180 ? 1.801 -29.072 22.999 1.00 20.26 386 PHE A N 1
ATOM 2957 C CA . PHE A 1 180 ? 1.754 -27.678 22.578 1.00 19.04 386 PHE A CA 1
ATOM 2958 C C . PHE A 1 180 ? 1.146 -27.669 21.173 1.00 17.38 386 PHE A C 1
ATOM 2959 O O . PHE A 1 180 ? 1.718 -28.268 20.270 1.00 18.58 386 PHE A O 1
ATOM 2976 N N . THR A 1 181 ? 0.031 -26.965 21.009 1.00 17.02 387 THR A N 1
ATOM 2977 C CA . THR A 1 181 ? -0.579 -26.870 19.674 1.00 15.57 387 THR A CA 1
ATOM 2978 C C . THR A 1 181 ? -1.093 -25.464 19.434 1.00 15.75 387 THR A C 1
ATOM 2979 O O . THR A 1 181 ? -1.237 -24.673 20.386 1.00 17.52 387 THR A O 1
ATOM 2990 N N . ILE A 1 182 ? -1.346 -25.142 18.182 1.00 16.60 388 ILE A N 1
ATOM 2991 C CA . ILE A 1 182 ? -1.932 -23.878 17.796 1.00 17.34 388 ILE A CA 1
ATOM 2992 C C . ILE A 1 182 ? -3.137 -24.204 16.942 1.00 16.39 388 ILE A C 1
ATOM 2993 O O . ILE A 1 182 ? -3.037 -25.062 16.040 1.00 16.55 388 ILE A O 1
ATOM 3009 N N . LEU A 1 183 ? -4.251 -23.552 17.165 1.00 17.03 389 LEU A N 1
ATOM 3010 C CA . LEU A 1 183 ? -5.443 -23.669 16.347 1.00 17.07 389 LEU A CA 1
ATOM 3011 C C . LEU A 1 183 ? -5.731 -22.308 15.732 1.00 17.41 389 LEU A C 1
ATOM 3012 O O . LEU A 1 183 ? -5.948 -21.345 16.453 1.00 17.76 389 LEU A O 1
ATOM 3028 N N . GLN A 1 184 ? -5.686 -22.242 14.408 1.00 17.48 390 GLN A N 1
ATOM 3029 C CA A GLN A 1 184 ? -5.971 -21.014 13.672 0.59 18.94 390 GLN A CA 1
ATOM 3030 C CA B GLN A 1 184 ? -6.019 -21.010 13.705 0.41 17.64 390 GLN A CA 1
ATOM 3031 C C . GLN A 1 184 ? -7.354 -21.172 13.045 1.00 19.63 390 GLN A C 1
ATOM 3032 O O . GLN A 1 184 ? -7.585 -22.162 12.318 1.00 20.67 390 GLN A O 1
ATOM 3057 N N . VAL A 1 185 ? -8.238 -20.231 13.259 1.00 19.21 391 VAL A N 1
ATOM 3058 C CA . VAL A 1 185 ? -9.521 -20.208 12.631 1.00 19.84 391 VAL A CA 1
ATOM 3059 C C . VAL A 1 185 ? -9.693 -18.893 11.911 1.00 19.31 391 VAL A C 1
ATOM 3060 O O . VAL A 1 185 ? -9.679 -17.842 12.579 1.00 20.23 391 VAL A O 1
ATOM 3074 N N . VAL A 1 186 ? -9.831 -18.917 10.595 1.00 18.65 392 VAL A N 1
ATOM 3075 C CA . VAL A 1 186 ? -10.021 -17.713 9.811 1.00 19.05 392 VAL A CA 1
ATOM 3076 C C . VAL A 1 186 ? -11.475 -17.711 9.417 1.00 19.21 392 VAL A C 1
ATOM 3077 O O . VAL A 1 186 ? -11.948 -18.631 8.730 1.00 19.42 392 VAL A O 1
ATOM 3090 N N . THR A 1 187 ? -12.170 -16.629 9.813 1.00 21.08 393 THR A N 1
ATOM 3091 C CA . THR A 1 187 ? -13.549 -16.473 9.535 1.00 23.18 393 THR A CA 1
ATOM 3092 C C . THR A 1 187 ? -13.831 -15.238 8.663 1.00 22.96 393 THR A C 1
ATOM 3093 O O . THR A 1 187 ? -13.070 -14.282 8.633 1.00 23.48 393 THR A O 1
ATOM 3104 N N . ASN A 1 188 ? -14.928 -15.300 7.965 1.00 24.20 394 ASN A N 1
ATOM 3105 C CA . ASN A 1 188 ? -15.479 -14.127 7.327 1.00 24.32 394 ASN A CA 1
ATOM 3106 C C . ASN A 1 188 ? -16.113 -13.284 8.438 1.00 26.90 394 ASN A C 1
ATOM 3107 O O . ASN A 1 188 ? -16.994 -13.745 9.180 1.00 29.12 394 ASN A O 1
ATOM 3118 N N . ARG A 1 189 ? -15.695 -12.038 8.554 1.00 27.27 395 ARG A N 1
ATOM 3119 C CA . ARG A 1 189 ? -16.155 -11.249 9.703 1.00 31.13 395 ARG A CA 1
ATOM 3120 C C . ARG A 1 189 ? -17.653 -11.025 9.643 1.00 34.54 395 ARG A C 1
ATOM 3121 O O . ARG A 1 189 ? -18.288 -10.945 10.680 1.00 39.41 395 ARG A O 1
ATOM 3142 N N . ASP A 1 190 ? -18.217 -10.881 8.440 1.00 33.90 396 ASP A N 1
ATOM 3143 C CA . ASP A 1 190 ? -19.614 -10.593 8.297 1.00 36.56 396 ASP A CA 1
ATOM 3144 C C . ASP A 1 190 ? -20.550 -11.760 8.509 1.00 36.60 396 ASP A C 1
ATOM 3145 O O . ASP A 1 190 ? -21.589 -11.597 9.123 1.00 40.12 396 ASP A O 1
ATOM 3154 N N . THR A 1 191 ? -20.176 -12.947 8.055 1.00 32.93 397 THR A N 1
ATOM 3155 C CA . THR A 1 191 ? -21.065 -14.083 8.060 1.00 33.57 397 THR A CA 1
ATOM 3156 C C . THR A 1 191 ? -20.671 -15.099 9.151 1.00 32.67 397 THR A C 1
ATOM 3157 O O . THR A 1 191 ? -21.462 -15.964 9.511 1.00 34.51 397 THR A O 1
ATOM 3168 N N . GLN A 1 192 ? -19.439 -15.001 9.624 1.00 32.19 398 GLN A N 1
ATOM 3169 C CA . GLN A 1 192 ? -18.896 -15.949 10.589 1.00 33.20 398 GLN A CA 1
ATOM 3170 C C . GLN A 1 192 ? -18.657 -17.315 9.979 1.00 31.49 398 GLN A C 1
ATOM 3171 O O . GLN A 1 192 ? -18.288 -18.248 10.707 1.00 33.84 398 GLN A O 1
ATOM 3185 N N . GLU A 1 193 ? -18.694 -17.413 8.659 1.00 29.23 399 GLU A N 1
ATOM 3186 C CA . GLU A 1 193 ? -18.283 -18.652 7.929 1.00 29.11 399 GLU A CA 1
ATOM 3187 C C . GLU A 1 193 ? -16.815 -18.940 8.239 1.00 25.81 399 GLU A C 1
ATOM 3188 O O . GLU A 1 193 ? -15.965 -18.053 8.181 1.00 25.22 399 GLU A O 1
ATOM 3200 N N . THR A 1 194 ? -16.509 -20.211 8.483 1.00 23.83 400 THR A N 1
ATOM 3201 C CA . THR A 1 194 ? -15.143 -20.713 8.504 1.00 21.00 400 THR A CA 1
ATOM 3202 C C . THR A 1 194 ? -14.517 -20.811 7.101 1.00 21.45 400 THR A C 1
ATOM 3203 O O . THR A 1 194 ? -14.934 -21.543 6.264 1.00 23.82 400 THR A O 1
ATOM 3214 N N . LEU A 1 195 ? -13.565 -19.951 6.894 1.00 19.78 401 LEU A N 1
ATOM 3215 C CA . LEU A 1 195 ? -12.827 -19.841 5.646 1.00 19.76 401 LEU A CA 1
ATOM 3216 C C . LEU A 1 195 ? -11.667 -20.847 5.637 1.00 19.19 401 LEU A C 1
ATOM 3217 O O . LEU A 1 195 ? -11.362 -21.463 4.614 1.00 20.34 401 LEU A O 1
ATOM 3233 N N . LEU A 1 196 ? -10.950 -20.956 6.724 1.00 17.81 402 LEU A N 1
ATOM 3234 C CA . LEU A 1 196 ? -9.853 -21.880 6.935 1.00 18.39 402 LEU A CA 1
ATOM 3235 C C . LEU A 1 196 ? -9.805 -22.192 8.405 1.00 18.17 402 LEU A C 1
ATOM 3236 O O . LEU A 1 196 ? -9.967 -21.357 9.251 1.00 19.11 402 LEU A O 1
ATOM 3252 N N . CYS A 1 197 ? -9.519 -23.453 8.726 1.00 17.80 403 CYS A N 1
ATOM 3253 C CA . CYS A 1 197 ? -9.209 -23.857 10.073 1.00 17.99 403 CYS A CA 1
ATOM 3254 C C . CYS A 1 197 ? -8.014 -24.754 10.034 1.00 18.03 403 CYS A C 1
ATOM 3255 O O . CYS A 1 197 ? -8.058 -25.770 9.327 1.00 19.34 403 CYS A O 1
ATOM 3263 N N . ILE A 1 198 ? -6.940 -24.395 10.674 1.00 17.19 404 ILE A N 1
ATOM 3264 C CA . ILE A 1 198 ? -5.689 -25.082 10.611 1.00 16.29 404 ILE A CA 1
ATOM 3265 C C . ILE A 1 198 ? -5.285 -25.441 12.031 1.00 16.20 404 ILE A C 1
ATOM 3266 O O . ILE A 1 198 ? -5.091 -24.589 12.889 1.00 17.16 404 ILE A O 1
ATOM 3282 N N . ALA A 1 199 ? -5.123 -26.748 12.249 1.00 16.39 405 ALA A N 1
ATOM 3283 C CA . ALA A 1 199 ? -4.595 -27.318 13.503 1.00 16.20 405 ALA A CA 1
ATOM 3284 C C . ALA A 1 199 ? -3.124 -27.566 13.339 1.00 15.96 405 ALA A C 1
ATOM 3285 O O . ALA A 1 199 ? -2.717 -28.224 12.359 1.00 18.00 405 ALA A O 1
ATOM 3292 N N . TYR A 1 200 ? -2.256 -27.019 14.160 1.00 15.01 406 TYR A N 1
ATOM 3293 C CA . TYR A 1 200 ? -0.826 -27.172 14.067 1.00 15.89 406 TYR A CA 1
ATOM 3294 C C . TYR A 1 200 ? -0.296 -28.010 15.227 1.00 15.46 406 TYR A C 1
ATOM 3295 O O . TYR A 1 200 ? -0.586 -27.730 16.374 1.00 16.21 406 TYR A O 1
ATOM 3313 N N . VAL A 1 201 ? 0.509 -28.984 14.866 1.00 15.66 407 VAL A N 1
ATOM 3314 C CA . VAL A 1 201 ? 1.233 -29.807 15.822 1.00 15.49 407 VAL A CA 1
ATOM 3315 C C . VAL A 1 201 ? 2.733 -29.762 15.520 1.00 15.45 407 VAL A C 1
ATOM 3316 O O . VAL A 1 201 ? 3.149 -29.361 14.379 1.00 15.78 407 VAL A O 1
ATOM 3329 N N . PHE A 1 202 ? 3.580 -30.055 16.488 1.00 15.80 408 PHE A N 1
ATOM 3330 C CA . PHE A 1 202 ? 4.972 -29.682 16.457 1.00 16.33 408 PHE A CA 1
ATOM 3331 C C . PHE A 1 202 ? 5.933 -30.735 16.950 1.00 16.40 408 PHE A C 1
ATOM 3332 O O . PHE A 1 202 ? 5.601 -31.456 17.926 1.00 18.34 408 PHE A O 1
ATOM 3349 N N . GLU A 1 203 ? 7.099 -30.824 16.311 1.00 17.64 409 GLU A N 1
ATOM 3350 C CA . GLU A 1 203 ? 8.347 -31.462 16.783 1.00 17.38 409 GLU A CA 1
ATOM 3351 C C . GLU A 1 203 ? 9.441 -30.483 16.478 1.00 16.96 409 GLU A C 1
ATOM 3352 O O . GLU A 1 203 ? 9.209 -29.465 15.832 1.00 18.42 409 GLU A O 1
ATOM 3364 N N . VAL A 1 204 ? 10.641 -30.803 16.939 1.00 18.88 410 VAL A N 1
ATOM 3365 C CA A VAL A 1 204 ? 11.834 -30.013 16.638 0.42 19.68 410 VAL A CA 1
ATOM 3366 C CA B VAL A 1 204 ? 11.839 -29.999 16.610 0.58 19.86 410 VAL A CA 1
ATOM 3367 C C . VAL A 1 204 ? 12.612 -30.673 15.531 1.00 19.78 410 VAL A C 1
ATOM 3368 O O . VAL A 1 204 ? 12.677 -31.891 15.450 1.00 22.80 410 VAL A O 1
ATOM 3391 N N . SER A 1 205 ? 13.229 -29.858 14.705 1.00 20.04 411 SER A N 1
ATOM 3392 C CA A SER A 1 205 ? 14.163 -30.355 13.708 0.58 21.77 411 SER A CA 1
ATOM 3393 C CA B SER A 1 205 ? 14.144 -30.365 13.706 0.42 22.34 411 SER A CA 1
ATOM 3394 C C . SER A 1 205 ? 15.453 -30.704 14.410 1.00 24.03 411 SER A C 1
ATOM 3395 O O . SER A 1 205 ? 15.881 -30.033 15.380 1.00 25.16 411 SER A O 1
ATOM 3408 N N . ALA A 1 206 ? 16.106 -31.721 13.932 1.00 28.80 412 ALA A N 1
ATOM 3409 C CA . ALA A 1 206 ? 17.540 -31.956 14.360 1.00 30.16 412 ALA A CA 1
ATOM 3410 C C . ALA A 1 206 ? 18.473 -30.756 14.036 1.00 30.85 412 ALA A C 1
ATOM 3411 O O . ALA A 1 206 ? 18.158 -29.928 13.184 1.00 30.95 412 ALA A O 1
ATOM 3418 N N . SER A 1 207 ? 19.583 -30.601 14.738 1.00 34.11 413 SER A N 1
ATOM 3419 C CA . SER A 1 207 ? 20.502 -29.488 14.446 1.00 37.24 413 SER A CA 1
ATOM 3420 C C . SER A 1 207 ? 20.965 -29.426 12.991 1.00 40.09 413 SER A C 1
ATOM 3421 O O . SER A 1 207 ? 21.284 -28.326 12.441 1.00 41.00 413 SER A O 1
ATOM 3429 N N . GLU A 1 208 ? 21.060 -30.570 12.350 1.00 40.00 414 GLU A N 1
ATOM 3430 C CA . GLU A 1 208 ? 21.572 -30.558 10.988 1.00 43.39 414 GLU A CA 1
ATOM 3431 C C . GLU A 1 208 ? 20.496 -30.323 9.917 1.00 37.37 414 GLU A C 1
ATOM 3432 O O . GLU A 1 208 ? 20.828 -30.332 8.734 1.00 39.02 414 GLU A O 1
ATOM 3444 N N . HIS A 1 209 ? 19.240 -30.041 10.313 1.00 32.24 415 HIS A N 1
ATOM 3445 C CA . HIS A 1 209 ? 18.132 -29.915 9.398 1.00 35.80 415 HIS A CA 1
ATOM 3446 C C . HIS A 1 209 ? 17.367 -28.654 9.676 1.00 26.68 415 HIS A C 1
ATOM 3447 O O . HIS A 1 209 ? 17.267 -28.244 10.824 1.00 26.05 415 HIS A O 1
ATOM 3461 N N . GLY A 1 210 ? 16.831 -28.023 8.639 1.00 25.65 416 GLY A N 1
ATOM 3462 C CA . GLY A 1 210 ? 15.958 -26.887 8.806 1.00 24.23 416 GLY A CA 1
ATOM 3463 C C . GLY A 1 210 ? 14.535 -27.240 9.034 1.00 22.67 416 GLY A C 1
ATOM 3464 O O . GLY A 1 210 ? 14.152 -28.398 9.312 1.00 25.58 416 GLY A O 1
ATOM 3468 N N . ALA A 1 211 ? 13.742 -26.220 8.990 1.00 23.10 417 ALA A N 1
ATOM 3469 C CA . ALA A 1 211 ? 12.339 -26.429 9.238 1.00 25.88 417 ALA A CA 1
ATOM 3470 C C . ALA A 1 211 ? 11.705 -27.282 8.137 1.00 23.97 417 ALA A C 1
ATOM 3471 O O . ALA A 1 211 ? 12.141 -27.264 6.969 1.00 27.21 417 ALA A O 1
ATOM 3478 N N . GLN A 1 212 ? 10.686 -28.023 8.536 1.00 21.35 418 GLN A N 1
ATOM 3479 C CA . GLN A 1 212 ? 9.972 -28.882 7.614 1.00 22.69 418 GLN A CA 1
ATOM 3480 C C . GLN A 1 212 ? 8.482 -28.860 7.955 1.00 19.22 418 GLN A C 1
ATOM 3481 O O . GLN A 1 212 ? 8.123 -28.472 9.093 1.00 18.79 418 GLN A O 1
ATOM 3495 N N . HIS A 1 213 ? 7.627 -29.259 7.035 1.00 19.65 419 HIS A N 1
ATOM 3496 C CA . HIS A 1 213 ? 6.223 -29.375 7.325 1.00 20.43 419 HIS A CA 1
ATOM 3497 C C . HIS A 1 213 ? 5.554 -30.425 6.473 1.00 20.27 419 HIS A C 1
ATOM 3498 O O . HIS A 1 213 ? 6.020 -30.768 5.356 1.00 22.68 419 HIS A O 1
ATOM 3512 N N . HIS A 1 214 ? 4.473 -30.937 6.984 1.00 19.63 420 HIS A N 1
ATOM 3513 C CA A HIS A 1 214 ? 3.602 -31.816 6.202 0.52 20.66 420 HIS A CA 1
ATOM 3514 C CA B HIS A 1 214 ? 3.624 -31.822 6.206 0.48 21.30 420 HIS A CA 1
ATOM 3515 C C . HIS A 1 214 ? 2.173 -31.358 6.417 1.00 19.96 420 HIS A C 1
ATOM 3516 O O . HIS A 1 214 ? 1.794 -31.074 7.531 1.00 21.61 420 HIS A O 1
ATOM 3541 N N . ILE A 1 215 ? 1.410 -31.288 5.351 1.00 19.21 421 ILE A N 1
ATOM 3542 C CA . ILE A 1 215 ? 0.071 -30.776 5.314 1.00 18.90 421 ILE A CA 1
ATOM 3543 C C . ILE A 1 215 ? -0.886 -31.928 5.046 1.00 19.18 421 ILE A C 1
ATOM 3544 O O . ILE A 1 215 ? -0.708 -32.666 4.089 1.00 21.59 421 ILE A O 1
ATOM 3560 N N . TYR A 1 216 ? -1.948 -31.962 5.813 1.00 18.87 422 TYR A N 1
ATOM 3561 C CA . TYR A 1 216 ? -3.028 -32.941 5.662 1.00 19.21 422 TYR A CA 1
ATOM 3562 C C . TYR A 1 216 ? -4.383 -32.306 5.667 1.00 19.40 422 TYR A C 1
ATOM 3563 O O . TYR A 1 216 ? -4.571 -31.283 6.306 1.00 19.33 422 TYR A O 1
ATOM 3581 N N . ARG A 1 217 ? -5.372 -32.894 4.999 1.00 20.61 423 ARG A N 1
ATOM 3582 C CA . ARG A 1 217 ? -6.746 -32.534 5.255 1.00 20.54 423 ARG A CA 1
ATOM 3583 C C . ARG A 1 217 ? -7.234 -33.220 6.493 1.00 17.93 423 ARG A C 1
ATOM 3584 O O . ARG A 1 217 ? -6.947 -34.393 6.693 1.00 20.35 423 ARG A O 1
ATOM 3605 N N . LEU A 1 218 ? -7.974 -32.503 7.314 1.00 19.16 424 LEU A N 1
ATOM 3606 C CA A LEU A 1 218 ? -8.597 -33.073 8.502 0.50 19.83 424 LEU A CA 1
ATOM 3607 C CA B LEU A 1 218 ? -8.625 -33.090 8.496 0.50 20.26 424 LEU A CA 1
ATOM 3608 C C . LEU A 1 218 ? -9.980 -33.636 8.087 1.00 21.53 424 LEU A C 1
ATOM 3609 O O . LEU A 1 218 ? -10.731 -32.986 7.342 1.00 23.49 424 LEU A O 1
ATOM 3639 N N . VAL A 1 219 ? -10.295 -34.843 8.589 1.00 21.54 425 VAL A N 1
ATOM 3640 C CA . VAL A 1 219 ? -11.565 -35.500 8.385 1.00 22.68 425 VAL A CA 1
ATOM 3641 C C . VAL A 1 219 ? -12.079 -36.028 9.736 1.00 21.89 425 VAL A C 1
ATOM 3642 O O . VAL A 1 219 ? -11.371 -36.008 10.734 1.00 21.85 425 VAL A O 1
ATOM 3655 N N . LYS A 1 220 ? -13.332 -36.438 9.749 1.00 23.02 426 LYS A N 1
ATOM 3656 C CA . LYS A 1 220 ? -13.877 -37.045 10.940 1.00 25.43 426 LYS A CA 1
ATOM 3657 C C . LYS A 1 220 ? -14.801 -38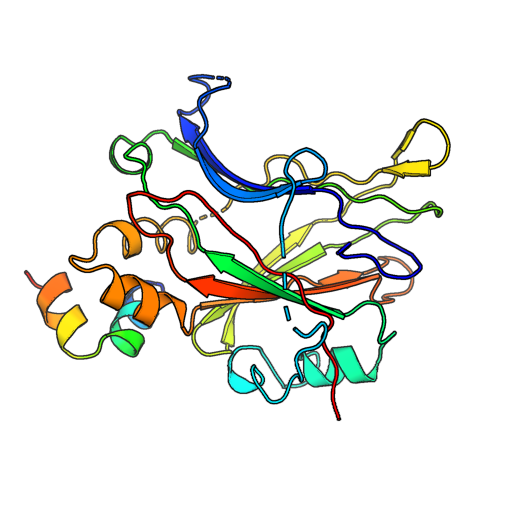.136 10.535 1.00 25.78 426 LYS A C 1
ATOM 3658 O O . LYS A 1 220 ? -15.998 -37.914 10.237 1.00 28.51 426 LYS A O 1
ATOM 3677 N N . GLU A 1 221 ? -14.313 -39.378 10.610 1.00 28.17 427 GLU A N 1
ATOM 3678 C CA . GLU A 1 221 ? -15.193 -40.512 10.346 1.00 32.31 427 GLU A CA 1
ATOM 3679 C C . GLU A 1 221 ? -16.306 -40.494 11.448 1.00 35.61 427 GLU A C 1
ATOM 3680 O O . GLU A 1 221 ? -16.044 -40.231 12.666 1.00 35.34 427 GLU A O 1
ATOM 3693 N N . SER B 2 1 ? 0.856 -20.958 32.507 1.00 44.76 8 SER B N 1
ATOM 3694 C CA . SER B 2 1 ? 2.167 -20.374 32.421 1.00 36.62 8 SER B CA 1
ATOM 3695 C C . SER B 2 1 ? 3.052 -21.335 31.704 1.00 30.86 8 SER B C 1
ATOM 3696 O O . SER B 2 1 ? 2.769 -22.507 31.655 1.00 28.17 8 SER B O 1
ATOM 3704 N N . VAL B 2 2 ? 4.122 -20.836 31.112 1.00 27.20 9 VAL B N 1
ATOM 3705 C CA . VAL B 2 2 ? 5.069 -21.735 30.424 1.00 25.18 9 VAL B CA 1
ATOM 3706 C C . VAL B 2 2 ? 5.706 -22.747 31.431 1.00 23.44 9 VAL B C 1
ATOM 3707 O O . VAL B 2 2 ? 5.852 -23.916 31.118 1.00 23.15 9 VAL B O 1
ATOM 3720 N N . GLU B 2 3 ? 6.036 -22.296 32.634 1.00 24.96 10 GLU B N 1
ATOM 3721 C CA . GLU B 2 3 ? 6.652 -23.103 33.629 1.00 27.26 10 GLU B CA 1
ATOM 3722 C C . GLU B 2 3 ? 5.707 -24.293 33.923 1.00 26.78 10 GLU B C 1
ATOM 3723 O O . GLU B 2 3 ? 6.185 -25.439 34.015 1.00 28.42 10 GLU B O 1
ATOM 3734 N N . ASP B 2 4 ? 4.395 -24.042 34.046 1.00 30.82 11 ASP B N 1
ATOM 3735 C CA . ASP B 2 4 ? 3.453 -25.112 34.330 1.00 31.13 11 ASP B CA 1
ATOM 3736 C C . ASP B 2 4 ? 3.390 -26.149 33.212 1.00 26.12 11 ASP B C 1
ATOM 3737 O O . ASP B 2 4 ? 3.267 -27.376 33.413 1.00 25.77 11 ASP B O 1
ATOM 3746 N N . HIS B 2 5 ? 3.503 -25.646 31.989 1.00 22.82 12 HIS B N 1
ATOM 3747 C CA . HIS B 2 5 ? 3.511 -26.576 30.856 1.00 20.86 12 HIS B CA 1
ATOM 3748 C C . HIS B 2 5 ? 4.692 -27.493 30.916 1.00 19.75 12 HIS B C 1
ATOM 3749 O O . HIS B 2 5 ? 4.541 -28.725 30.732 1.00 20.46 12 HIS B O 1
ATOM 3763 N N . PHE B 2 6 ? 5.881 -26.934 31.116 1.00 19.81 13 PHE B N 1
ATOM 3764 C CA . PHE B 2 6 ? 7.064 -27.735 31.142 1.00 19.88 13 PHE B CA 1
ATOM 3765 C C . PHE B 2 6 ? 7.039 -28.763 32.305 1.00 19.55 13 PHE B C 1
ATOM 3766 O O . PHE B 2 6 ? 7.460 -29.889 32.169 1.00 20.83 13 PHE B O 1
ATOM 3783 N N . ALA B 2 7 ? 6.503 -28.349 33.450 1.00 22.25 14 ALA B N 1
ATOM 3784 C CA . ALA B 2 7 ? 6.469 -29.225 34.586 1.00 25.41 14 ALA B CA 1
ATOM 3785 C C . ALA B 2 7 ? 5.518 -30.422 34.335 1.00 24.98 14 ALA B C 1
ATOM 3786 O O . ALA B 2 7 ? 5.819 -31.572 34.697 1.00 24.51 14 ALA B O 1
ATOM 3793 N N . LYS B 2 8 ? 4.427 -30.156 33.627 1.00 24.31 15 LYS B N 1
ATOM 3794 C CA . LYS B 2 8 ? 3.484 -31.218 33.267 1.00 25.17 15 LYS B CA 1
ATOM 3795 C C . LYS B 2 8 ? 4.107 -32.172 32.250 1.00 23.57 15 LYS B C 1
ATOM 3796 O O . LYS B 2 8 ? 3.948 -33.402 32.346 1.00 24.24 15 LYS B O 1
ATOM 3815 N N . ALA B 2 9 ? 4.806 -31.623 31.264 1.00 21.58 16 ALA B N 1
ATOM 3816 C CA . ALA B 2 9 ? 5.347 -32.459 30.198 1.00 21.75 16 ALA B CA 1
ATOM 3817 C C . ALA B 2 9 ? 6.506 -33.313 30.723 1.00 22.75 16 ALA B C 1
ATOM 3818 O O . ALA B 2 9 ? 6.673 -34.438 30.276 1.00 24.31 16 ALA B O 1
ATOM 3825 N N . LEU B 2 10 ? 7.410 -32.737 31.535 1.00 21.02 17 LEU B N 1
ATOM 3826 C CA . LEU B 2 10 ? 8.663 -33.432 31.841 1.00 20.77 17 LEU B CA 1
ATOM 3827 C C . LEU B 2 10 ? 8.776 -33.967 33.268 1.00 22.31 17 LEU B C 1
ATOM 3828 O O . LEU B 2 10 ? 9.808 -34.507 33.681 1.00 22.43 17 LEU B O 1
ATOM 3844 N N . GLY B 2 11 ? 7.743 -33.754 34.050 1.00 23.44 18 GLY B N 1
ATOM 3845 C CA . GLY B 2 11 ? 7.697 -34.400 35.329 1.00 24.06 18 GLY B CA 1
ATOM 3846 C C . GLY B 2 11 ? 8.870 -34.028 36.199 1.00 24.83 18 GLY B C 1
ATOM 3847 O O . GLY B 2 11 ? 9.291 -32.813 36.209 1.00 27.59 18 GLY B O 1
ATOM 3851 N N . ASP B 2 12 ? 9.407 -34.976 36.957 1.00 26.96 19 ASP B N 1
ATOM 3852 C CA . ASP B 2 12 ? 10.468 -34.635 37.870 1.00 29.83 19 ASP B CA 1
ATOM 3853 C C . ASP B 2 12 ? 11.704 -34.107 37.125 1.00 30.12 19 ASP B C 1
ATOM 3854 O O . ASP B 2 12 ? 12.493 -33.384 37.710 1.00 33.41 19 ASP B O 1
ATOM 3863 N N . THR B 2 13 ? 11.888 -34.482 35.855 1.00 28.14 20 THR B N 1
ATOM 3864 C CA . THR B 2 13 ? 13.046 -33.994 35.104 1.00 27.66 20 THR B CA 1
ATOM 3865 C C . THR B 2 13 ? 13.050 -32.460 35.019 1.00 28.65 20 THR B C 1
ATOM 3866 O O . THR B 2 13 ? 14.098 -31.786 35.133 1.00 28.95 20 THR B O 1
ATOM 3877 N N . TRP B 2 14 ? 11.913 -31.851 34.753 1.00 28.00 21 TRP B N 1
ATOM 3878 C CA . TRP B 2 14 ? 11.909 -30.401 34.712 1.00 28.92 21 TRP B CA 1
ATOM 3879 C C . TRP B 2 14 ? 12.136 -29.786 36.050 1.00 33.35 21 TRP B C 1
ATOM 3880 O O . TRP B 2 14 ? 12.786 -28.753 36.140 1.00 34.68 21 TRP B O 1
ATOM 3901 N N . LEU B 2 15 ? 11.626 -30.423 37.099 1.00 34.57 22 LEU B N 1
ATOM 3902 C CA . LEU B 2 15 ? 11.844 -29.948 38.482 1.00 38.14 22 LEU B CA 1
ATOM 3903 C C . LEU B 2 15 ? 13.337 -29.896 38.735 1.00 39.71 22 LEU B C 1
ATOM 3904 O O . LEU B 2 15 ? 13.814 -28.925 39.289 1.00 41.39 22 LEU B O 1
ATOM 3920 N N . GLN B 2 16 ? 14.085 -30.915 38.322 1.00 40.00 23 GLN B N 1
ATOM 3921 C CA . GLN B 2 16 ? 15.553 -30.924 38.508 1.00 42.64 23 GLN B CA 1
ATOM 3922 C C . GLN B 2 16 ? 16.230 -29.829 37.660 1.00 40.32 23 GLN B C 1
ATOM 3923 O O . GLN B 2 16 ? 17.107 -29.115 38.112 1.00 41.24 23 GLN B O 1
ATOM 3937 N N . ILE B 2 17 ? 15.829 -29.700 36.404 1.00 38.68 24 ILE B N 1
ATOM 3938 C CA . ILE B 2 17 ? 16.500 -28.751 35.512 1.00 38.42 24 ILE B CA 1
ATOM 3939 C C . ILE B 2 17 ? 16.283 -27.334 36.004 1.00 41.72 24 ILE B C 1
ATOM 3940 O O . ILE B 2 17 ? 17.198 -26.526 36.057 1.00 42.66 24 ILE B O 1
ATOM 3956 N N . LYS B 2 18 ? 15.053 -27.034 36.395 1.00 45.80 25 LYS B N 1
ATOM 3957 C CA . LYS B 2 18 ? 14.671 -25.683 36.806 1.00 51.43 25 LYS B CA 1
ATOM 3958 C C . LYS B 2 18 ? 15.427 -25.337 38.093 1.00 57.88 25 LYS B C 1
ATOM 3959 O O . LYS B 2 18 ? 15.938 -24.202 38.287 1.00 58.92 25 LYS B O 1
ATOM 3976 N N . ALA B 2 19 ? 15.514 -26.292 39.009 1.00 63.27 26 ALA B N 1
ATOM 3977 C CA . ALA B 2 19 ? 16.119 -25.982 40.313 1.00 71.14 26 ALA B CA 1
ATOM 3978 C C . ALA B 2 19 ? 17.580 -25.647 40.125 1.00 80.44 26 ALA B C 1
ATOM 3979 O O . ALA B 2 19 ? 18.069 -24.618 40.613 1.00 83.38 26 ALA B O 1
ATOM 3986 N N . ALA B 2 20 ? 18.283 -26.517 39.414 1.00 85.38 27 ALA B N 1
ATOM 3987 C CA . ALA B 2 20 ? 19.724 -26.390 39.272 1.00 88.36 27 ALA B CA 1
ATOM 3988 C C . ALA B 2 20 ? 20.049 -25.864 37.905 1.00 88.20 27 ALA B C 1
ATOM 3989 O O . ALA B 2 20 ? 20.301 -24.665 37.762 1.00 87.76 27 ALA B O 1
#

GO terms:
  GO:0000978 RNA polymerase II cis-regulatory region sequence-specific DNA binding (F, IDA)
  GO:0001228 DNA-binding transcription activator activity, RNA polymerase II-specific (F, IDA)
  GO:0045944 positive regulation of transcription by RNA polymerase II (P, IDA)
  GO:0005737 cytoplasm (C, IDA)
  GO:0003677 DNA binding (F, IDA)
  GO:0003700 DNA-binding transcription factor activity (F, IDA)
  GO:0045165 cell fate commitment (P, IDA)
  GO:0045893 positive regulation of DNA-templated transcription (P, IDA)
  GO:0043565 sequence-specific DNA binding (F, IDA)
  GO:0005667 transcription regulator complex (C, IDA)
  GO:0032993 protein-DNA complex (C, IDA)
  GO:0045944 positive regulation of transcription by RNA polymerase II (P, IGI)
  GO:1902459 positive regulation of stem cell population maintenance (P, IGI)
  GO:0001701 in utero embryonic development (P, IMP)
  GO:0001708 cell fate specification (P, IMP)
  GO:0001825 blastocyst formation (P, IMP)
  GO:0001830 trophectodermal cell f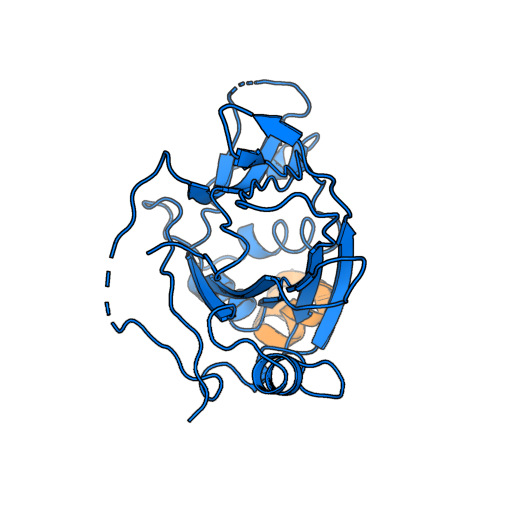ate commitment (P, IMP)
  GO:0045944 positive regulation of transcription by RNA polymerase II (P, IMP)
  GO:0006357 regulation of transcription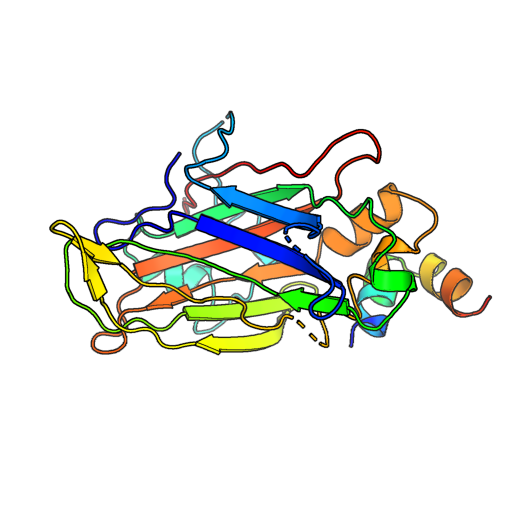 by RNA polymerase II (P, IMP)
  GO:0007566 embryo implantation (P, IMP)